Protein AF-A0A1C6NH60-F1 (afdb_monomer_lite)

pLDDT: mean 77.01, std 21.57, range [22.73, 97.0]

Sequence (294 aa):
MTTATASGAYPFLAEGGLGAQGVYIGRDVHAEAAFTYDPFALYGRLDGFTNPNILLAGIIGMGKSALAKSLAVRAVAFGYRIYVPCAPKGEWTVVAQELGGQTIALGPGLPGRLNPLDAPARPNGVSEEDWANEVHKRRLLLLGSLAKTVLRRDLHPMEHTALDVALNQAVTHAEANGTTPLLGDVAHVLGSPERLDSALGELSGRLGQAAEDLAHALRRLVHGDLAGMFDAPSTVTFDPSATPEDKDALIARMTAKNAALKKENKELGGARRAQRLHGPVDEAASADPAAWPG

Structure (mmCIF, N/CA/C/O backbone):
data_AF-A0A1C6NH60-F1
#
_entry.id   AF-A0A1C6NH60-F1
#
loop_
_atom_site.group_PDB
_atom_site.id
_atom_site.type_symbol
_atom_site.label_atom_id
_atom_site.label_alt_id
_atom_site.label_comp_id
_atom_site.label_asym_id
_atom_site.label_entity_id
_atom_site.label_seq_id
_atom_site.pdbx_PDB_ins_code
_atom_site.Cartn_x
_atom_site.Cartn_y
_atom_site.Cartn_z
_atom_site.occupancy
_atom_site.B_iso_or_equiv
_atom_site.auth_seq_id
_atom_site.auth_comp_id
_atom_site.auth_asym_id
_atom_site.auth_atom_id
_atom_site.pdbx_PDB_model_num
ATOM 1 N N . MET A 1 1 ? 49.401 19.072 -36.749 1.00 57.31 1 MET A N 1
ATOM 2 C CA . MET A 1 1 ? 48.757 17.815 -37.191 1.00 57.31 1 MET A CA 1
ATOM 3 C C . MET A 1 1 ? 49.142 17.591 -38.645 1.00 57.31 1 MET A C 1
ATOM 5 O O . MET A 1 1 ? 49.142 18.562 -39.389 1.00 57.31 1 MET A O 1
ATOM 9 N N . THR A 1 2 ? 49.530 16.380 -39.038 1.00 83.44 2 THR A N 1
ATOM 10 C CA . THR A 1 2 ? 49.865 16.032 -40.434 1.00 83.44 2 THR A CA 1
A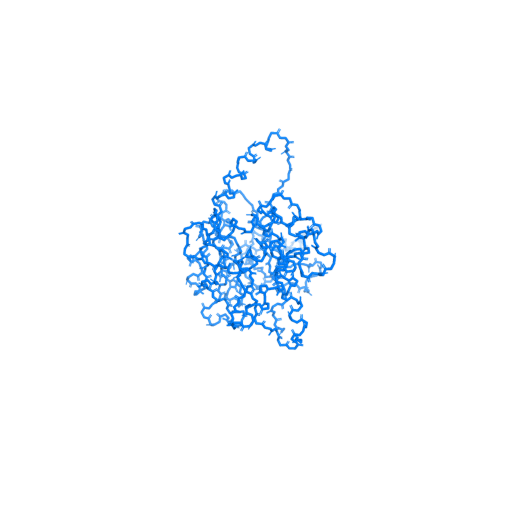TOM 11 C C . THR A 1 2 ? 48.731 15.217 -41.053 1.00 83.44 2 THR A C 1
ATOM 13 O O . THR A 1 2 ? 47.954 14.599 -40.329 1.00 83.44 2 THR A O 1
ATOM 16 N N . THR A 1 3 ? 48.639 15.149 -42.381 1.00 76.19 3 THR A N 1
ATOM 17 C CA . THR A 1 3 ? 47.603 14.350 -43.065 1.00 76.19 3 THR A CA 1
ATOM 18 C C . THR A 1 3 ? 47.651 12.869 -42.671 1.00 76.19 3 THR A C 1
ATOM 20 O O . THR A 1 3 ? 46.605 12.251 -42.526 1.00 76.19 3 THR A O 1
ATOM 23 N N . ALA A 1 4 ? 48.846 12.332 -42.391 1.00 75.19 4 ALA A N 1
ATOM 24 C CA . ALA A 1 4 ? 49.043 10.966 -41.898 1.00 75.19 4 ALA A CA 1
ATOM 25 C C . ALA A 1 4 ? 48.607 10.751 -40.431 1.00 75.19 4 ALA A C 1
ATOM 27 O O . ALA A 1 4 ? 48.238 9.640 -40.061 1.00 75.19 4 ALA A O 1
ATOM 28 N N . THR A 1 5 ? 48.619 11.793 -39.586 1.00 76.00 5 THR A N 1
ATOM 29 C CA . THR A 1 5 ? 48.008 11.716 -38.240 1.00 76.00 5 THR A CA 1
ATOM 30 C C . THR A 1 5 ? 46.500 11.958 -38.284 1.00 76.00 5 THR A C 1
ATOM 32 O O . THR A 1 5 ? 45.778 11.391 -37.472 1.00 76.00 5 THR A O 1
ATOM 35 N N . ALA A 1 6 ? 46.004 12.727 -39.258 1.00 69.44 6 ALA A N 1
ATOM 36 C CA . ALA A 1 6 ? 44.571 12.894 -39.492 1.00 69.44 6 ALA A CA 1
ATOM 37 C C . ALA A 1 6 ? 43.911 11.615 -40.045 1.00 69.44 6 ALA A C 1
ATOM 39 O O . ALA A 1 6 ? 42.810 11.283 -39.626 1.00 69.44 6 ALA A O 1
ATOM 40 N N . SER A 1 7 ? 44.585 10.850 -40.914 1.00 69.38 7 SER A N 1
ATOM 41 C CA . SER A 1 7 ? 44.058 9.581 -41.451 1.00 69.38 7 SER A CA 1
ATOM 42 C C . SER A 1 7 ? 43.954 8.447 -40.422 1.00 69.38 7 SER A C 1
ATOM 44 O O . SER A 1 7 ? 43.286 7.454 -40.688 1.00 69.38 7 SER A O 1
ATOM 46 N N . GLY A 1 8 ? 44.623 8.574 -39.270 1.00 68.00 8 GLY A N 1
ATOM 47 C CA . GLY A 1 8 ? 44.480 7.666 -38.126 1.00 68.00 8 GLY A CA 1
ATOM 48 C C . GLY A 1 8 ? 43.484 8.150 -37.066 1.00 68.00 8 GLY A C 1
ATOM 49 O O . GLY A 1 8 ? 43.216 7.425 -36.112 1.00 68.00 8 GLY A O 1
ATOM 50 N N . ALA A 1 9 ? 42.939 9.363 -37.202 1.00 68.31 9 ALA A N 1
ATOM 51 C CA . ALA A 1 9 ? 41.914 9.870 -36.301 1.00 68.31 9 ALA A CA 1
ATOM 52 C C . ALA A 1 9 ? 40.542 9.334 -36.732 1.00 68.31 9 ALA A C 1
ATOM 54 O O . ALA A 1 9 ? 40.120 9.548 -37.867 1.00 68.31 9 ALA A O 1
ATOM 55 N N . TYR A 1 10 ? 39.829 8.677 -35.815 1.00 65.75 10 TYR A N 1
ATOM 56 C CA . TYR A 1 10 ? 38.463 8.199 -36.040 1.00 65.75 10 TYR A CA 1
ATOM 57 C C . TYR A 1 10 ? 37.476 9.026 -35.193 1.00 65.75 10 TYR A C 1
ATOM 59 O O . TYR A 1 10 ? 37.113 8.613 -34.092 1.00 65.75 10 TYR A O 1
ATOM 67 N N . PRO A 1 11 ? 37.059 10.224 -35.652 1.00 64.81 11 PRO A N 1
ATOM 68 C CA . PRO A 1 11 ? 36.280 11.177 -34.851 1.00 64.81 11 PRO A CA 1
ATOM 69 C C . PRO A 1 11 ? 34.810 10.773 -34.634 1.00 64.81 11 PRO A C 1
ATOM 71 O O . PRO A 1 11 ? 34.040 11.558 -34.092 1.00 64.81 11 PRO A O 1
ATOM 74 N N . PHE A 1 12 ? 34.416 9.568 -35.056 1.00 65.62 12 PHE A N 1
ATOM 75 C CA . PHE A 1 12 ? 33.049 9.039 -34.986 1.00 65.62 12 PHE A CA 1
ATOM 76 C C . PHE A 1 12 ? 32.910 7.884 -33.978 1.00 65.62 12 PHE A C 1
ATOM 78 O O . PHE A 1 12 ? 32.040 7.029 -34.120 1.00 65.62 12 PHE A O 1
ATOM 85 N N . LEU A 1 13 ? 33.782 7.833 -32.966 1.00 67.06 13 LEU A N 1
ATOM 86 C CA . LEU A 1 13 ? 33.617 6.940 -31.819 1.00 67.06 13 LEU A CA 1
ATOM 87 C C . LEU A 1 13 ? 32.511 7.482 -30.906 1.00 67.06 13 LEU A C 1
ATOM 89 O O . LEU A 1 13 ? 32.754 8.354 -30.074 1.00 67.06 13 LEU A O 1
ATOM 93 N N . ALA A 1 14 ? 31.299 6.961 -31.077 1.00 68.44 14 ALA A N 1
ATOM 94 C CA . ALA A 1 14 ? 30.240 7.107 -30.090 1.00 68.44 14 ALA A CA 1
ATOM 95 C C . ALA A 1 14 ? 30.510 6.214 -28.865 1.00 68.44 14 ALA A C 1
ATOM 97 O O . ALA A 1 14 ? 31.225 5.212 -28.949 1.00 68.44 14 ALA A O 1
ATOM 98 N N . GLU A 1 15 ? 29.932 6.579 -27.722 1.00 71.06 15 GLU A N 1
ATOM 99 C CA . GLU A 1 15 ? 30.007 5.784 -26.497 1.00 71.06 15 GLU A CA 1
ATOM 100 C C . GLU A 1 15 ? 29.301 4.426 -26.674 1.00 71.06 15 GLU A C 1
ATOM 102 O O . GLU A 1 15 ? 28.289 4.327 -27.366 1.00 71.06 15 GLU A O 1
ATOM 107 N N . GLY A 1 16 ? 29.804 3.373 -26.018 1.00 69.88 16 GLY A N 1
ATOM 108 C CA . GLY A 1 16 ? 29.195 2.033 -26.056 1.00 69.88 16 GLY A CA 1
ATOM 109 C C . GLY A 1 16 ? 27.843 1.915 -25.332 1.00 69.88 16 GLY A C 1
ATOM 110 O O . GLY A 1 16 ? 27.235 0.843 -25.349 1.00 69.88 16 GLY A O 1
ATOM 111 N N . GLY A 1 17 ? 27.383 2.994 -24.692 1.00 76.44 17 GLY A N 1
ATOM 112 C CA . GLY A 1 17 ? 26.158 3.041 -23.901 1.00 76.44 17 GLY A CA 1
ATOM 113 C C . GLY A 1 17 ? 26.169 2.062 -22.724 1.00 76.44 17 GLY A C 1
ATOM 114 O O . GLY A 1 17 ? 27.214 1.637 -22.236 1.00 76.44 17 GLY A O 1
ATOM 115 N N . LEU A 1 18 ? 24.975 1.660 -22.290 1.00 79.19 18 LEU A N 1
ATOM 116 C CA . LEU A 1 18 ? 24.768 0.726 -21.174 1.00 79.19 18 LEU A CA 1
ATOM 117 C C . LEU A 1 18 ? 24.885 -0.757 -21.596 1.00 79.19 18 LEU A C 1
ATOM 119 O O . LEU A 1 18 ? 24.485 -1.660 -20.860 1.00 79.19 18 LEU A O 1
ATOM 123 N N . GLY A 1 19 ? 25.433 -1.020 -22.787 1.00 78.12 19 GLY A N 1
ATOM 124 C CA . GLY A 1 19 ? 25.440 -2.336 -23.421 1.00 78.12 19 GLY A CA 1
ATOM 125 C C . GLY A 1 19 ? 24.066 -2.744 -23.966 1.00 78.12 19 GLY A C 1
ATOM 126 O O . GLY A 1 19 ? 23.189 -1.913 -24.168 1.00 78.12 19 GLY A O 1
ATOM 127 N N . ALA A 1 20 ? 23.895 -4.043 -24.226 1.00 79.00 20 ALA A N 1
ATOM 128 C CA . ALA A 1 20 ? 22.664 -4.627 -24.777 1.00 79.00 20 ALA A CA 1
ATOM 129 C C . ALA A 1 20 ? 21.794 -5.348 -23.725 1.00 79.00 20 ALA A C 1
ATOM 131 O O . ALA A 1 20 ? 20.866 -6.073 -24.076 1.00 79.00 20 ALA A O 1
ATOM 132 N N . GLN A 1 21 ? 22.129 -5.210 -22.439 1.00 80.88 21 GLN A N 1
ATOM 133 C CA . GLN A 1 21 ? 21.378 -5.820 -21.342 1.00 80.88 21 GLN A CA 1
ATOM 134 C C . GLN A 1 21 ? 20.212 -4.914 -20.929 1.00 80.88 21 GLN A C 1
ATOM 136 O O . GLN A 1 21 ? 20.344 -3.689 -20.891 1.00 80.88 21 GLN A O 1
ATOM 141 N N . GLY A 1 22 ? 19.077 -5.527 -20.594 1.00 86.62 22 GLY A N 1
ATOM 142 C CA . GLY A 1 22 ? 17.896 -4.827 -20.095 1.00 86.62 22 GLY A CA 1
ATOM 143 C C . GLY A 1 22 ? 16.846 -4.454 -21.144 1.00 86.62 22 GLY A C 1
ATOM 144 O O . GLY A 1 22 ? 16.891 -4.862 -22.305 1.00 86.62 22 GLY A O 1
ATOM 145 N N . VAL A 1 23 ? 15.857 -3.667 -20.716 1.00 91.69 23 VAL A N 1
ATOM 146 C CA . VAL A 1 23 ? 14.655 -3.376 -21.505 1.00 91.69 23 VAL A CA 1
ATOM 147 C C . VAL A 1 23 ? 14.955 -2.372 -22.617 1.00 91.69 23 VAL A C 1
ATOM 149 O O . VAL A 1 23 ? 15.421 -1.265 -22.360 1.00 91.69 23 VAL A O 1
ATOM 152 N N . TYR A 1 24 ? 14.630 -2.719 -23.866 1.00 92.25 24 TYR A N 1
ATOM 153 C CA . TYR A 1 24 ? 14.729 -1.788 -24.993 1.00 92.25 24 TYR A CA 1
ATOM 154 C C . TYR A 1 24 ? 13.841 -0.556 -24.783 1.00 92.25 24 TYR A C 1
ATOM 156 O O . TYR A 1 24 ? 12.630 -0.680 -24.571 1.00 92.25 24 TYR A O 1
ATOM 164 N N . ILE A 1 25 ? 14.438 0.629 -24.901 1.00 92.25 25 ILE A N 1
ATOM 165 C CA . ILE A 1 25 ? 13.770 1.928 -24.780 1.00 92.25 25 ILE A CA 1
ATOM 166 C C . ILE A 1 25 ? 13.516 2.511 -26.171 1.00 92.25 25 ILE A C 1
ATOM 168 O O . ILE A 1 25 ? 12.371 2.804 -26.525 1.00 92.25 25 ILE A O 1
ATOM 172 N N . GLY A 1 26 ? 14.581 2.645 -26.964 1.00 91.31 26 GLY A N 1
ATOM 173 C CA . GLY A 1 26 ? 14.591 3.330 -28.253 1.00 91.31 26 GLY A CA 1
ATOM 174 C C . GLY A 1 26 ? 15.966 3.267 -28.921 1.00 91.31 26 GLY A C 1
ATOM 175 O O . GLY A 1 26 ? 16.790 2.426 -28.574 1.00 91.31 26 GLY A O 1
ATOM 176 N N . ARG A 1 27 ? 16.219 4.162 -29.879 1.00 90.25 27 ARG A N 1
ATOM 177 C CA . ARG A 1 27 ? 17.510 4.279 -30.571 1.00 90.25 27 ARG A CA 1
ATOM 178 C C . ARG A 1 27 ? 18.317 5.428 -29.972 1.00 90.25 27 ARG A C 1
ATOM 180 O O . ARG A 1 27 ? 17.767 6.515 -29.800 1.00 90.25 27 ARG A O 1
ATOM 187 N N . ASP A 1 28 ? 19.596 5.202 -29.702 1.00 87.44 28 ASP A N 1
ATOM 188 C CA . ASP A 1 28 ? 20.527 6.285 -29.398 1.00 87.44 28 ASP A CA 1
ATOM 189 C C . ASP A 1 28 ? 20.785 7.113 -30.671 1.00 87.44 28 ASP A C 1
ATOM 191 O O . ASP A 1 28 ? 21.021 6.564 -31.750 1.00 87.44 28 ASP A O 1
ATOM 195 N N . VAL A 1 29 ? 20.698 8.441 -30.565 1.00 86.12 29 VAL A N 1
ATOM 196 C CA . VAL A 1 29 ? 20.798 9.357 -31.717 1.00 86.12 29 VAL A CA 1
ATOM 197 C C . VAL A 1 29 ? 22.238 9.667 -32.140 1.00 86.12 29 VAL A C 1
ATOM 199 O O . VAL A 1 29 ? 22.438 10.234 -33.212 1.00 86.12 29 VAL A O 1
ATOM 202 N N . HIS A 1 30 ? 23.229 9.311 -31.322 1.00 82.50 30 HIS A N 1
ATOM 203 C CA . HIS A 1 30 ? 24.653 9.541 -31.570 1.00 82.50 30 HIS A CA 1
ATOM 204 C C . HIS A 1 30 ? 25.393 8.241 -31.896 1.00 82.50 30 HIS A C 1
ATOM 206 O O . HIS A 1 30 ? 26.182 8.209 -32.836 1.00 82.50 30 HIS A O 1
ATOM 212 N N . ALA A 1 31 ? 25.109 7.165 -31.160 1.00 81.38 31 ALA A N 1
ATOM 213 C CA . ALA A 1 31 ? 25.648 5.833 -31.418 1.00 81.38 31 ALA A CA 1
ATOM 214 C C . ALA A 1 31 ? 24.893 5.073 -32.519 1.00 81.38 31 ALA A C 1
ATOM 216 O O . ALA A 1 31 ? 25.349 4.016 -32.947 1.00 81.38 31 ALA A O 1
ATOM 217 N N . GLU A 1 32 ? 23.722 5.566 -32.949 1.00 84.25 32 GLU A N 1
ATOM 218 C CA . GLU A 1 32 ? 22.827 4.911 -33.920 1.00 84.25 32 GLU A CA 1
ATOM 219 C C . GLU A 1 32 ? 22.355 3.492 -33.505 1.00 84.25 32 GLU A C 1
ATOM 221 O O . GLU A 1 32 ? 21.667 2.800 -34.269 1.00 84.25 32 GLU A O 1
ATOM 226 N N . ALA A 1 33 ? 22.675 3.082 -32.276 1.00 84.25 33 ALA A N 1
ATOM 227 C CA . ALA A 1 33 ? 22.478 1.758 -31.704 1.00 84.25 33 ALA A CA 1
ATOM 228 C C . ALA A 1 33 ? 21.180 1.655 -30.882 1.00 84.25 33 ALA A C 1
ATOM 230 O O . ALA A 1 33 ? 20.459 2.632 -30.669 1.00 84.25 33 ALA A O 1
ATOM 231 N N . ALA A 1 34 ? 20.874 0.448 -30.407 1.00 88.44 34 ALA A N 1
ATOM 232 C CA . ALA A 1 34 ? 19.784 0.227 -29.465 1.00 88.44 34 ALA A CA 1
ATOM 233 C C . ALA A 1 34 ? 20.145 0.788 -28.080 1.00 88.44 34 ALA A C 1
ATOM 235 O O . ALA A 1 34 ? 21.177 0.432 -27.521 1.00 88.44 34 ALA A O 1
ATOM 236 N N . PHE A 1 35 ? 19.269 1.615 -27.512 1.00 90.81 35 PHE A N 1
ATOM 237 C CA . PHE A 1 35 ? 19.347 2.041 -26.119 1.00 90.81 35 PHE A CA 1
ATOM 238 C C . PHE A 1 35 ? 18.468 1.117 -25.267 1.00 90.81 35 PHE A C 1
ATOM 240 O O . PHE A 1 35 ? 17.232 1.164 -25.349 1.00 90.81 35 PHE A O 1
ATOM 247 N N . THR A 1 36 ? 19.104 0.253 -24.475 1.00 91.75 36 THR A N 1
ATOM 248 C CA . THR A 1 36 ? 18.455 -0.562 -23.440 1.00 91.75 36 THR A CA 1
ATOM 249 C C . THR A 1 36 ? 18.717 0.035 -22.060 1.00 91.75 36 THR A C 1
ATOM 251 O O . THR A 1 36 ? 19.754 0.649 -21.812 1.00 91.75 36 THR A O 1
ATOM 254 N N . TYR A 1 37 ? 17.762 -0.134 -21.150 1.00 89.81 37 TYR A N 1
ATOM 255 C CA . TYR A 1 37 ? 17.894 0.282 -19.762 1.00 89.81 37 TYR A CA 1
ATOM 256 C C . TYR A 1 37 ? 17.157 -0.700 -18.857 1.00 89.81 37 TYR A C 1
ATOM 258 O O . TYR A 1 37 ? 15.975 -0.980 -19.054 1.00 89.81 37 TYR A O 1
ATOM 266 N N . ASP A 1 38 ? 17.854 -1.206 -17.849 1.00 90.56 38 ASP A N 1
ATOM 267 C CA . ASP A 1 38 ? 17.267 -1.969 -16.755 1.00 90.56 38 ASP A CA 1
ATOM 268 C C . ASP A 1 38 ? 17.876 -1.459 -15.442 1.00 90.56 38 ASP A C 1
ATOM 270 O O . ASP A 1 38 ? 19.068 -1.661 -15.197 1.00 90.56 38 ASP A O 1
ATOM 274 N N . PRO A 1 39 ? 17.089 -0.768 -14.603 1.00 88.62 39 PRO A N 1
ATOM 275 C CA . PRO A 1 39 ? 17.609 -0.152 -13.395 1.00 88.62 39 PRO A CA 1
ATOM 276 C C . PRO A 1 39 ? 18.035 -1.179 -12.338 1.00 88.62 39 PRO A C 1
ATOM 278 O O . PRO A 1 39 ? 18.895 -0.873 -11.518 1.00 88.62 39 PRO A O 1
ATOM 281 N N . PHE A 1 40 ? 17.466 -2.389 -12.343 1.00 87.38 40 PHE A N 1
ATOM 282 C CA . PHE A 1 40 ? 17.812 -3.444 -11.392 1.00 87.38 40 PHE A CA 1
ATOM 283 C C . PHE A 1 40 ? 19.097 -4.154 -11.822 1.00 87.38 40 PHE A C 1
ATOM 285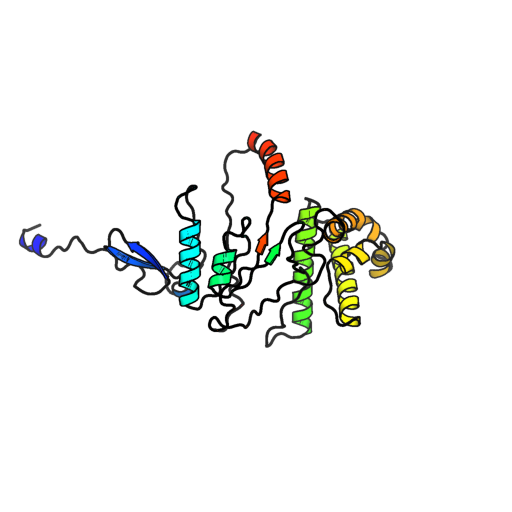 O O . PHE A 1 40 ? 19.976 -4.384 -10.996 1.00 87.38 40 PHE A O 1
ATOM 292 N N . ALA A 1 41 ? 19.269 -4.405 -13.124 1.00 86.19 41 ALA A N 1
ATOM 293 C CA . ALA A 1 41 ? 20.500 -4.981 -13.667 1.00 86.19 41 ALA A CA 1
ATOM 294 C C . ALA A 1 41 ? 21.723 -4.045 -13.563 1.00 86.19 41 ALA A C 1
ATOM 296 O O . ALA A 1 41 ? 22.859 -4.521 -13.636 1.00 86.19 41 ALA A O 1
ATOM 297 N N . LEU A 1 42 ? 21.508 -2.732 -13.421 1.00 86.12 42 LEU A N 1
ATOM 298 C CA . LEU A 1 42 ? 22.559 -1.725 -13.216 1.00 86.12 42 LEU A CA 1
ATOM 299 C C . LEU A 1 42 ? 22.824 -1.423 -11.731 1.00 86.12 42 LEU A C 1
ATOM 301 O O . LEU A 1 42 ? 23.901 -0.923 -11.389 1.00 86.12 42 LEU A O 1
ATOM 305 N N . TYR A 1 43 ? 21.879 -1.752 -10.845 1.00 85.38 43 TYR A N 1
ATOM 306 C CA . TYR A 1 43 ? 22.002 -1.525 -9.409 1.00 85.38 43 TYR A CA 1
ATOM 307 C C . TYR A 1 43 ? 23.195 -2.287 -8.819 1.00 85.38 43 TYR A C 1
ATOM 309 O O . TYR A 1 43 ? 23.344 -3.492 -9.009 1.00 85.38 43 TYR A O 1
ATOM 317 N N . GLY A 1 44 ? 24.088 -1.562 -8.139 1.00 80.00 44 GLY A N 1
ATOM 318 C CA . GLY A 1 44 ? 25.331 -2.119 -7.596 1.00 80.00 44 GLY A CA 1
ATOM 319 C C . GLY A 1 44 ? 26.395 -2.513 -8.635 1.00 80.00 44 GLY A C 1
ATOM 320 O O . GLY A 1 44 ? 27.436 -3.028 -8.238 1.00 80.00 44 GLY A O 1
ATOM 321 N N . ARG A 1 45 ? 26.171 -2.277 -9.940 1.00 84.69 45 ARG A N 1
ATOM 322 C CA . ARG A 1 45 ? 27.172 -2.513 -11.004 1.00 84.69 45 ARG A CA 1
ATOM 323 C C . ARG A 1 45 ? 27.842 -1.243 -11.521 1.00 84.69 45 ARG A C 1
ATOM 325 O O . ARG A 1 45 ? 28.983 -1.314 -11.965 1.00 84.69 45 ARG A O 1
ATOM 332 N N . LEU A 1 46 ? 27.135 -0.113 -11.509 1.00 85.25 46 LEU A N 1
ATOM 333 C CA . LEU A 1 46 ? 27.675 1.185 -11.913 1.00 85.25 46 LEU A CA 1
ATOM 334 C C . LEU A 1 46 ? 28.028 2.029 -10.688 1.00 85.25 46 LEU A C 1
ATOM 336 O O . LEU A 1 46 ? 27.182 2.254 -9.818 1.00 85.25 46 LEU A O 1
ATOM 340 N N . ASP A 1 47 ? 29.255 2.550 -10.657 1.00 85.69 47 ASP A N 1
ATOM 341 C CA . ASP A 1 47 ? 29.695 3.488 -9.625 1.00 85.69 47 ASP A CA 1
ATOM 342 C C . ASP A 1 47 ? 28.787 4.727 -9.604 1.00 85.69 47 ASP A C 1
ATOM 344 O O . ASP A 1 47 ? 28.577 5.399 -10.614 1.00 85.69 47 ASP A O 1
ATOM 348 N N . GLY A 1 48 ? 28.219 5.024 -8.433 1.00 84.56 48 GLY A N 1
ATOM 349 C CA . GLY A 1 48 ? 27.281 6.133 -8.242 1.00 84.56 48 GLY A CA 1
ATOM 350 C C . GLY A 1 48 ? 25.816 5.840 -8.599 1.00 84.56 48 GLY A C 1
ATOM 351 O O . GLY A 1 48 ? 24.970 6.699 -8.351 1.00 84.56 48 GLY A O 1
ATOM 352 N N . PHE A 1 49 ? 25.466 4.650 -9.106 1.00 87.12 49 PHE A N 1
ATOM 353 C CA . PHE A 1 49 ? 24.064 4.270 -9.322 1.00 87.12 49 PHE A CA 1
ATOM 354 C C . PHE A 1 49 ? 23.432 3.749 -8.019 1.00 87.12 49 PHE A C 1
ATOM 356 O O . PHE A 1 49 ? 23.548 2.578 -7.660 1.00 87.12 49 PHE A O 1
ATOM 363 N N . THR A 1 50 ? 22.776 4.647 -7.280 1.00 86.50 50 THR A N 1
ATOM 364 C CA . THR A 1 50 ? 22.333 4.408 -5.892 1.00 86.50 50 THR A CA 1
ATOM 365 C C . THR A 1 50 ? 20.867 4.009 -5.728 1.00 86.50 50 THR A C 1
ATOM 367 O O . THR A 1 50 ? 20.454 3.710 -4.607 1.00 86.50 50 THR A O 1
ATOM 370 N N . ASN A 1 51 ? 20.050 4.020 -6.788 1.00 87.88 51 ASN A N 1
ATOM 371 C CA . ASN A 1 51 ? 18.624 3.697 -6.688 1.00 87.88 51 ASN A CA 1
ATOM 372 C C . ASN A 1 51 ? 18.014 3.311 -8.058 1.00 87.88 51 ASN A C 1
ATOM 374 O O . ASN A 1 51 ? 18.243 4.039 -9.022 1.00 87.88 51 ASN A O 1
ATOM 378 N N . PRO A 1 52 ? 17.197 2.241 -8.159 1.00 89.50 52 PRO A N 1
ATOM 379 C CA . PRO A 1 52 ? 16.556 1.822 -9.410 1.00 89.50 52 PRO A CA 1
ATOM 380 C C . PRO A 1 52 ? 15.323 2.651 -9.858 1.00 89.50 52 PRO A C 1
ATOM 382 O O . PRO A 1 52 ? 14.641 2.278 -10.815 1.00 89.50 52 PRO A O 1
ATOM 385 N N . ASN A 1 53 ? 14.993 3.762 -9.195 1.00 89.62 53 ASN A N 1
ATOM 386 C CA . ASN A 1 53 ? 13.832 4.600 -9.526 1.00 89.62 53 ASN A CA 1
ATOM 387 C C . ASN A 1 53 ? 13.923 5.273 -10.915 1.00 89.62 53 ASN A C 1
ATOM 389 O O . ASN A 1 53 ? 14.971 5.774 -11.319 1.00 89.62 53 ASN A O 1
ATOM 393 N N . ILE A 1 54 ? 12.782 5.378 -11.611 1.00 89.56 54 ILE A N 1
ATOM 394 C CA . ILE A 1 54 ? 12.646 6.045 -12.921 1.00 89.56 54 ILE A CA 1
ATOM 395 C C . ILE A 1 54 ? 11.638 7.200 -12.828 1.00 89.56 54 ILE A C 1
ATOM 397 O O . ILE A 1 54 ? 10.504 7.004 -12.393 1.00 89.56 54 ILE A O 1
ATOM 401 N N . LEU A 1 55 ? 12.013 8.386 -13.322 1.00 91.75 55 LEU A N 1
ATOM 402 C CA . LEU A 1 55 ? 11.109 9.527 -13.508 1.00 91.75 55 LEU A CA 1
ATOM 403 C C . LEU A 1 55 ? 10.698 9.665 -14.984 1.00 91.75 55 LEU A C 1
ATOM 405 O O . LEU A 1 55 ? 11.540 9.896 -15.849 1.00 91.75 55 LEU A O 1
ATOM 409 N N . LEU A 1 56 ? 9.395 9.587 -15.278 1.00 91.19 56 LEU A N 1
ATOM 410 C CA . LEU A 1 56 ? 8.843 9.777 -16.629 1.00 91.19 56 LEU A CA 1
ATOM 411 C C . LEU A 1 56 ? 8.126 11.133 -16.756 1.00 91.19 56 LEU A C 1
ATOM 413 O O . LEU A 1 56 ? 6.916 11.242 -16.548 1.00 91.19 56 LEU A O 1
ATOM 417 N N . ALA A 1 57 ? 8.874 12.172 -17.132 1.00 92.25 57 ALA A N 1
ATOM 418 C CA . ALA A 1 57 ? 8.384 13.547 -17.273 1.00 92.25 57 ALA A CA 1
ATOM 419 C C . ALA A 1 57 ? 8.108 13.960 -18.738 1.00 92.25 57 ALA A C 1
ATOM 421 O O . ALA A 1 57 ? 8.515 13.296 -19.687 1.00 92.25 57 ALA A O 1
ATOM 422 N N . GLY A 1 58 ? 7.372 15.063 -18.934 1.00 90.75 58 GLY A N 1
ATOM 423 C CA . GLY A 1 58 ? 7.040 15.622 -20.257 1.00 90.75 58 GLY A CA 1
ATOM 424 C C . GLY A 1 58 ? 5.627 16.211 -20.337 1.00 90.75 58 GLY A C 1
ATOM 425 O O . GLY A 1 58 ? 4.781 15.938 -19.481 1.00 90.75 58 GLY A O 1
ATOM 426 N N . ILE A 1 59 ? 5.325 17.001 -21.372 1.00 93.06 59 ILE A N 1
ATOM 427 C CA . ILE A 1 59 ? 4.009 17.656 -21.521 1.00 93.06 59 ILE A CA 1
ATOM 428 C C . ILE A 1 59 ? 2.894 16.674 -21.945 1.00 93.06 59 ILE A C 1
ATOM 430 O O . ILE A 1 59 ? 3.121 15.480 -22.178 1.00 93.06 59 ILE A O 1
ATOM 434 N N . ILE A 1 60 ? 1.642 17.142 -21.958 1.00 89.81 60 ILE A N 1
ATOM 435 C CA . ILE A 1 60 ? 0.483 16.344 -22.394 1.00 89.81 60 ILE A CA 1
ATOM 436 C C . ILE A 1 60 ? 0.651 15.989 -23.883 1.00 89.81 60 ILE A C 1
ATOM 438 O O . ILE A 1 60 ? 1.108 16.812 -24.667 1.00 89.81 60 ILE A O 1
ATOM 442 N N . GLY A 1 61 ? 0.318 14.753 -24.264 1.00 88.81 61 GLY A N 1
ATOM 443 C CA . GLY A 1 61 ? 0.438 14.263 -25.645 1.00 88.81 61 GLY A CA 1
ATOM 444 C C . GLY A 1 61 ? 1.796 13.652 -26.023 1.00 88.81 61 GLY A C 1
ATOM 445 O O . GLY A 1 61 ? 1.845 12.879 -26.969 1.00 88.81 61 GLY A O 1
ATOM 446 N N . MET A 1 62 ? 2.872 13.883 -25.259 1.00 92.50 62 MET A N 1
ATOM 447 C CA . MET A 1 62 ? 4.234 13.393 -25.578 1.00 92.50 62 MET A CA 1
ATOM 448 C C . MET A 1 62 ? 4.474 11.904 -25.260 1.00 92.50 62 MET A C 1
ATOM 450 O O . MET A 1 62 ? 5.524 11.529 -24.753 1.00 92.50 62 MET A O 1
ATOM 454 N N . GLY A 1 63 ? 3.480 11.035 -25.448 1.00 91.19 63 GLY A N 1
ATOM 455 C CA . GLY A 1 63 ? 3.682 9.584 -25.358 1.00 91.19 63 GLY A CA 1
ATOM 456 C C . GLY A 1 63 ? 3.997 8.980 -23.977 1.00 91.19 63 GLY A C 1
ATOM 457 O O . GLY A 1 63 ? 4.107 7.764 -23.907 1.00 91.19 63 GLY A O 1
ATOM 458 N N . LYS A 1 64 ? 4.073 9.741 -22.870 1.00 92.50 64 LYS A N 1
ATOM 459 C CA . LYS A 1 64 ? 4.406 9.209 -21.519 1.00 92.50 64 LYS A CA 1
ATOM 460 C C . LYS A 1 64 ? 3.676 7.909 -21.130 1.00 92.50 64 LYS A C 1
ATOM 462 O O . LYS A 1 64 ? 4.313 6.964 -20.685 1.00 92.50 64 LYS A O 1
ATOM 467 N N . SER A 1 65 ? 2.350 7.853 -21.322 1.00 88.81 65 SER A N 1
ATOM 468 C CA . SER A 1 65 ? 1.522 6.660 -21.030 1.00 88.81 65 SER A CA 1
ATOM 469 C C . SER A 1 65 ? 1.882 5.487 -21.956 1.00 88.81 65 SER A C 1
ATOM 471 O O . SER A 1 65 ? 1.927 4.345 -21.510 1.00 88.81 65 SER A O 1
ATOM 473 N N . ALA A 1 66 ? 2.219 5.758 -23.223 1.00 92.31 66 ALA A N 1
ATOM 474 C CA . ALA A 1 66 ? 2.679 4.740 -24.167 1.00 92.31 66 ALA A CA 1
ATOM 475 C C . ALA A 1 66 ? 4.083 4.214 -23.814 1.00 92.31 66 ALA A C 1
ATOM 477 O O . ALA A 1 66 ? 4.293 3.003 -23.850 1.00 92.31 66 ALA A O 1
ATOM 478 N N . LEU A 1 67 ? 5.016 5.087 -23.409 1.00 92.81 67 LEU A N 1
ATOM 479 C CA . LEU A 1 67 ? 6.347 4.689 -22.934 1.00 92.81 67 LEU A CA 1
ATOM 480 C C . LEU A 1 67 ? 6.253 3.854 -21.650 1.00 92.81 67 LEU A C 1
ATOM 482 O O . LEU A 1 67 ? 6.808 2.763 -21.608 1.00 92.81 67 LEU A O 1
ATOM 486 N N . ALA A 1 68 ? 5.493 4.307 -20.647 1.00 91.69 68 ALA A N 1
ATOM 487 C CA . ALA A 1 68 ? 5.290 3.572 -19.396 1.00 91.69 68 ALA A CA 1
ATOM 488 C C . ALA A 1 68 ? 4.696 2.171 -19.633 1.00 91.69 68 ALA A C 1
ATOM 490 O O . ALA A 1 68 ? 5.171 1.192 -19.062 1.00 91.69 68 ALA A O 1
ATOM 491 N N . LYS A 1 69 ? 3.698 2.048 -20.519 1.00 90.56 69 LYS A N 1
ATOM 492 C CA . LYS A 1 69 ? 3.118 0.749 -20.904 1.00 90.56 69 LYS A CA 1
ATOM 493 C C . LYS A 1 69 ? 4.089 -0.119 -21.695 1.00 90.56 69 LYS A C 1
ATOM 495 O O . LYS A 1 69 ? 4.178 -1.307 -21.420 1.00 90.56 69 LYS A O 1
ATOM 500 N N . SER A 1 70 ? 4.839 0.461 -22.633 1.00 92.50 70 SER A N 1
ATOM 501 C CA . SER A 1 70 ? 5.867 -0.269 -23.390 1.00 92.50 70 SER A CA 1
ATOM 502 C C . SER A 1 70 ? 6.944 -0.823 -22.462 1.00 92.50 70 SER A C 1
ATOM 504 O O . SER A 1 70 ? 7.346 -1.969 -22.617 1.00 92.50 70 SER A O 1
ATOM 506 N N . LEU A 1 71 ? 7.373 -0.026 -21.480 1.00 91.81 71 LEU A N 1
ATOM 507 C CA . LEU A 1 71 ? 8.301 -0.437 -20.432 1.00 91.81 71 LEU A CA 1
ATOM 508 C C . LEU A 1 71 ? 7.734 -1.587 -19.604 1.00 91.81 71 LEU A C 1
ATOM 510 O O . LEU A 1 71 ? 8.389 -2.613 -19.501 1.00 91.81 71 LEU A O 1
ATOM 514 N N . ALA A 1 72 ? 6.514 -1.452 -19.078 1.00 88.12 72 ALA A N 1
ATOM 515 C CA . ALA A 1 72 ? 5.868 -2.490 -18.275 1.00 88.12 72 ALA A CA 1
ATOM 516 C C . ALA A 1 72 ? 5.702 -3.817 -19.041 1.00 88.12 72 ALA A C 1
ATOM 518 O O . ALA A 1 72 ? 6.126 -4.859 -18.553 1.00 88.12 72 ALA A O 1
ATOM 519 N N . VAL A 1 73 ? 5.148 -3.776 -20.259 1.00 89.75 73 VAL A N 1
ATOM 520 C CA . VAL A 1 73 ? 4.948 -4.965 -21.110 1.00 89.75 73 VAL A CA 1
ATOM 521 C C . VAL A 1 73 ? 6.282 -5.638 -21.444 1.00 89.75 73 VAL A C 1
ATOM 523 O O . VAL A 1 73 ? 6.385 -6.859 -21.382 1.00 89.75 73 VAL A O 1
ATOM 526 N N . ARG A 1 74 ? 7.323 -4.860 -21.775 1.00 90.69 74 ARG A N 1
ATOM 527 C CA . ARG A 1 74 ? 8.656 -5.418 -22.045 1.00 90.69 74 ARG A CA 1
ATOM 528 C C . ARG A 1 74 ? 9.290 -5.985 -20.779 1.00 90.69 74 ARG A C 1
ATOM 530 O O . ARG A 1 74 ? 9.846 -7.067 -20.845 1.00 90.69 74 ARG A O 1
ATOM 537 N N . ALA A 1 75 ? 9.185 -5.301 -19.642 1.00 88.50 75 ALA A N 1
ATOM 538 C CA . ALA A 1 75 ? 9.744 -5.748 -18.370 1.00 88.50 75 ALA A CA 1
ATOM 539 C C . ALA A 1 75 ? 9.134 -7.083 -17.898 1.00 88.50 75 ALA A C 1
ATOM 541 O O . ALA A 1 75 ? 9.870 -7.931 -17.400 1.00 88.50 75 ALA A O 1
ATOM 542 N N . VAL A 1 76 ? 7.843 -7.332 -18.152 1.00 85.25 76 VAL A N 1
ATOM 543 C CA . VAL A 1 76 ? 7.224 -8.653 -17.921 1.00 85.25 76 VAL A CA 1
ATOM 544 C C . VAL A 1 76 ? 7.934 -9.764 -18.710 1.00 85.25 76 VAL A C 1
ATOM 546 O O . VAL A 1 76 ? 8.179 -10.833 -18.161 1.00 85.25 76 VAL A O 1
ATOM 549 N N . ALA A 1 77 ? 8.374 -9.506 -19.947 1.00 85.12 77 ALA A N 1
ATOM 550 C CA . ALA A 1 77 ? 9.164 -10.468 -20.728 1.00 85.12 77 ALA A CA 1
ATOM 551 C C . ALA A 1 77 ? 10.600 -10.691 -20.195 1.00 85.12 77 ALA A C 1
ATOM 553 O O . ALA A 1 77 ? 11.262 -11.635 -20.615 1.00 85.12 77 ALA A O 1
ATOM 554 N N . PHE A 1 78 ? 11.071 -9.855 -19.262 1.00 84.81 78 PHE A N 1
ATOM 555 C CA . PHE A 1 78 ? 12.298 -10.059 -18.476 1.00 84.81 78 PHE A CA 1
ATOM 556 C C . PHE A 1 78 ? 12.008 -10.659 -17.079 1.00 84.81 78 PHE A C 1
ATOM 558 O O . PHE A 1 78 ? 12.897 -10.711 -16.236 1.00 84.81 78 PHE A O 1
ATOM 565 N N . GLY A 1 79 ? 10.774 -11.109 -16.816 1.00 82.31 79 GLY A N 1
ATOM 566 C CA . GLY A 1 79 ? 10.360 -11.710 -15.541 1.00 82.31 79 GLY A CA 1
ATOM 567 C C . GLY A 1 79 ? 9.946 -10.712 -14.452 1.00 82.31 79 GLY A C 1
ATOM 568 O O . GLY A 1 79 ? 9.605 -11.126 -13.344 1.00 82.31 79 GLY A O 1
ATOM 569 N N . TYR A 1 80 ? 9.929 -9.404 -14.733 1.00 84.56 80 TYR A N 1
ATOM 570 C CA . TYR A 1 80 ? 9.513 -8.404 -13.748 1.00 84.56 80 TYR A CA 1
ATOM 571 C C . TYR A 1 80 ? 7.996 -8.401 -13.542 1.00 84.56 80 TYR A C 1
ATOM 573 O O . TYR A 1 80 ? 7.226 -8.145 -14.468 1.00 84.56 80 TYR A O 1
ATOM 581 N N . ARG A 1 81 ? 7.564 -8.569 -12.288 1.00 79.19 81 ARG A N 1
ATOM 582 C CA . ARG A 1 81 ? 6.178 -8.311 -11.871 1.00 79.19 81 ARG A CA 1
ATOM 583 C C . ARG A 1 81 ? 5.950 -6.802 -11.782 1.00 79.19 81 ARG A C 1
ATOM 585 O O . ARG A 1 81 ? 6.705 -6.094 -11.117 1.00 79.19 81 ARG A O 1
ATOM 592 N N . ILE A 1 82 ? 4.885 -6.305 -12.406 1.00 81.44 82 ILE A N 1
ATOM 593 C CA . ILE A 1 82 ? 4.564 -4.870 -12.419 1.00 81.44 82 ILE A CA 1
ATOM 594 C C . ILE A 1 82 ? 3.387 -4.566 -11.497 1.00 81.44 82 ILE A C 1
ATOM 596 O O . ILE A 1 82 ? 2.355 -5.233 -11.543 1.00 81.44 82 ILE A O 1
ATOM 600 N N . TYR A 1 83 ? 3.532 -3.497 -10.715 1.00 81.31 83 TYR A N 1
ATOM 601 C CA . TYR A 1 83 ? 2.529 -3.004 -9.780 1.00 81.31 83 TYR A CA 1
ATOM 602 C C . TYR A 1 83 ? 2.077 -1.583 -10.143 1.00 81.31 83 TYR A C 1
ATOM 604 O O . TYR A 1 83 ? 2.896 -0.671 -10.248 1.00 81.31 83 TYR A O 1
ATOM 612 N N . VAL A 1 84 ? 0.765 -1.379 -10.318 1.00 82.38 84 VAL A N 1
ATOM 613 C CA . VAL A 1 84 ? 0.180 -0.069 -10.674 1.00 82.38 84 VAL A CA 1
ATOM 614 C C . VAL A 1 84 ? -0.790 0.402 -9.574 1.00 82.38 84 VAL A C 1
ATOM 616 O O . VAL A 1 84 ? -1.954 -0.014 -9.566 1.00 82.38 84 VAL A O 1
ATOM 619 N N . PRO A 1 85 ? -0.352 1.276 -8.641 1.00 69.88 85 PRO A N 1
ATOM 620 C CA . PRO A 1 85 ? -1.173 1.729 -7.510 1.00 69.88 85 PRO A CA 1
ATOM 621 C C . PRO A 1 85 ? -2.221 2.793 -7.865 1.00 69.88 85 PRO A C 1
ATOM 623 O O . PRO A 1 85 ? -3.123 3.051 -7.070 1.00 69.88 85 PRO A O 1
ATOM 626 N N . CYS A 1 86 ? -2.107 3.449 -9.024 1.00 69.31 86 CYS A N 1
ATOM 627 C CA . CYS A 1 86 ? -3.007 4.528 -9.423 1.00 69.31 86 CYS A CA 1
ATOM 628 C C . CYS A 1 86 ? -3.230 4.524 -10.943 1.00 69.31 86 CYS A C 1
ATOM 630 O O . CYS A 1 86 ? -2.384 4.954 -11.723 1.00 69.31 86 CYS A O 1
ATOM 632 N N . ALA A 1 87 ? -4.400 4.053 -11.374 1.00 73.19 87 ALA A N 1
ATOM 633 C CA . ALA A 1 87 ? -4.843 4.093 -12.767 1.00 73.19 87 ALA A CA 1
ATOM 634 C C . ALA A 1 87 ? -6.226 4.772 -12.882 1.00 73.19 87 ALA A C 1
ATOM 636 O O . ALA A 1 87 ? -7.207 4.121 -13.235 1.00 73.19 87 ALA A O 1
ATOM 637 N N . PRO A 1 88 ? -6.367 6.086 -12.612 1.00 61.97 88 PRO A N 1
ATOM 638 C CA . PRO A 1 88 ? -7.657 6.722 -12.293 1.00 61.97 88 PRO A CA 1
ATOM 639 C C . PRO A 1 88 ? -8.660 6.842 -13.456 1.00 61.97 88 PRO A C 1
ATOM 641 O O . PRO A 1 88 ? -9.731 7.430 -13.302 1.00 61.97 88 PRO A O 1
ATOM 644 N N . LYS A 1 89 ? -8.302 6.315 -14.628 1.00 70.50 89 LYS A N 1
ATOM 645 C CA . LYS A 1 89 ? -9.114 6.253 -15.850 1.00 70.50 89 LYS A CA 1
ATOM 646 C C . LYS A 1 89 ? -9.284 4.822 -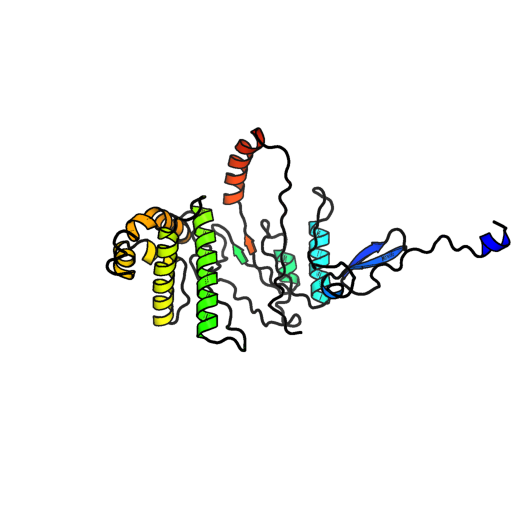16.391 1.00 70.50 89 LYS A C 1
ATOM 648 O O . LYS A 1 8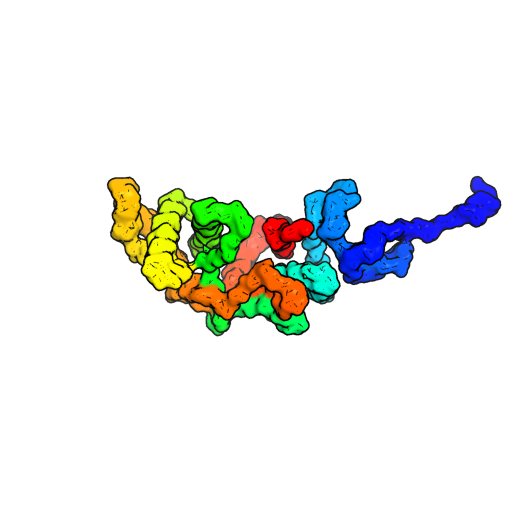9 ? -9.820 4.670 -17.481 1.00 70.50 89 LYS A O 1
ATOM 653 N N . GLY A 1 90 ? -8.767 3.796 -15.707 1.00 73.81 90 GLY A N 1
ATOM 654 C CA . GLY A 1 90 ? -8.708 2.427 -16.243 1.00 73.81 90 GLY A CA 1
ATOM 655 C C . GLY A 1 90 ? -7.737 2.259 -17.420 1.00 73.81 90 GLY A C 1
ATOM 656 O O . GLY A 1 90 ? -7.769 1.246 -18.107 1.00 73.81 90 GLY A O 1
ATOM 657 N N . GLU A 1 91 ? -6.840 3.229 -17.658 1.00 83.19 91 GLU A N 1
ATOM 658 C CA . GLU A 1 91 ? -5.878 3.217 -18.778 1.00 83.19 91 GLU A CA 1
ATOM 659 C C . GLU A 1 91 ? -4.942 1.990 -18.784 1.00 83.19 91 GLU A C 1
ATOM 661 O O . GLU A 1 91 ? -4.303 1.738 -19.804 1.00 83.19 91 GLU A O 1
ATOM 666 N N . TRP A 1 92 ? -4.847 1.263 -17.668 1.00 85.75 92 TRP A N 1
ATOM 667 C CA . TRP A 1 92 ? -4.033 0.059 -17.483 1.00 85.75 92 TRP A CA 1
ATOM 668 C C . TRP A 1 92 ? -4.845 -1.244 -17.462 1.00 85.75 92 TRP A C 1
ATOM 670 O O . TRP A 1 92 ? -4.245 -2.310 -17.514 1.00 85.75 92 TRP A O 1
ATOM 680 N N . THR A 1 93 ? -6.182 -1.188 -17.424 1.00 83.12 93 THR A N 1
ATOM 681 C CA . THR A 1 93 ? -7.035 -2.382 -17.279 1.00 83.12 93 THR A CA 1
ATOM 682 C C . THR A 1 93 ? -6.860 -3.361 -18.436 1.00 83.12 93 THR A C 1
ATOM 684 O O . THR A 1 93 ? -6.638 -4.540 -18.197 1.00 83.12 93 THR A O 1
ATOM 687 N N . VAL A 1 94 ? -6.862 -2.863 -19.678 1.00 85.25 94 VAL A N 1
ATOM 688 C CA . VAL A 1 94 ? -6.620 -3.696 -20.870 1.00 85.25 94 VAL A CA 1
ATOM 689 C C . VAL A 1 94 ? -5.211 -4.295 -20.840 1.00 85.25 94 VAL A C 1
ATOM 691 O O . VAL A 1 94 ? -5.046 -5.480 -21.080 1.00 85.25 94 VAL A O 1
ATOM 694 N N . VAL A 1 95 ? -4.195 -3.505 -20.473 1.00 85.81 95 VAL A N 1
ATOM 695 C CA . VAL A 1 95 ? -2.800 -3.982 -20.395 1.00 85.81 95 VAL A CA 1
ATOM 696 C C . VAL A 1 95 ? -2.647 -5.097 -19.357 1.00 85.81 95 VAL A C 1
ATOM 698 O O . VAL A 1 95 ? -1.902 -6.037 -19.595 1.00 85.81 95 VAL A O 1
ATOM 701 N N . ALA A 1 96 ? -3.366 -5.018 -18.235 1.00 83.12 96 ALA A N 1
ATOM 702 C CA . ALA A 1 96 ? -3.406 -6.092 -17.249 1.00 83.12 96 ALA A CA 1
ATOM 703 C C . ALA A 1 96 ? -4.057 -7.355 -17.809 1.00 83.12 96 ALA A C 1
ATOM 705 O O . ALA A 1 96 ? -3.435 -8.408 -17.779 1.00 83.12 96 ALA A O 1
ATOM 706 N N . GLN A 1 97 ? -5.256 -7.230 -18.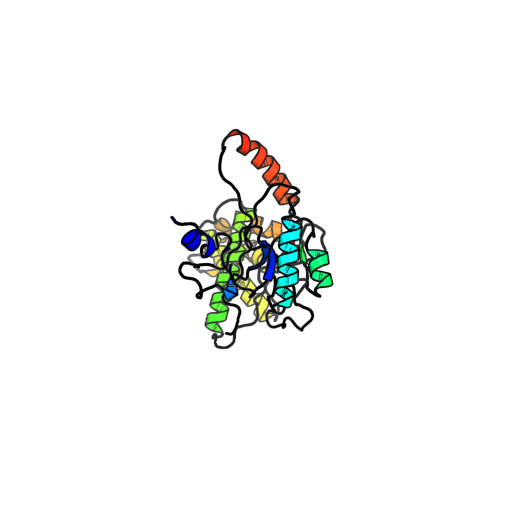382 1.00 82.50 97 GLN A N 1
ATOM 707 C CA . GLN A 1 97 ? -6.025 -8.358 -18.910 1.00 82.50 97 GLN A CA 1
ATOM 708 C C . GLN A 1 97 ? -5.285 -9.113 -20.026 1.00 82.50 97 GLN A C 1
ATOM 710 O O . GLN A 1 97 ? -5.253 -10.340 -20.007 1.00 82.50 97 GLN A O 1
ATOM 715 N N . GLU A 1 98 ? -4.634 -8.401 -20.952 1.00 84.69 98 GLU A N 1
ATOM 716 C CA . GLU A 1 98 ? -3.825 -9.006 -22.026 1.00 84.69 98 GLU A CA 1
ATOM 717 C C . GLU A 1 98 ? -2.548 -9.694 -21.506 1.00 84.69 98 GLU A C 1
ATOM 719 O O . GLU A 1 98 ? -2.022 -10.598 -22.148 1.00 84.69 98 GLU A O 1
ATOM 724 N N . LEU A 1 99 ? -2.057 -9.299 -20.326 1.00 79.88 99 LEU A N 1
ATOM 725 C CA . LEU A 1 99 ? -0.950 -9.952 -19.617 1.00 79.88 99 LEU A CA 1
ATOM 726 C C . LEU A 1 99 ? -1.444 -10.963 -18.562 1.00 79.88 99 LEU A C 1
ATOM 728 O O . LEU A 1 99 ? -0.678 -11.351 -17.685 1.00 79.88 99 LEU A O 1
ATOM 732 N N . GLY A 1 100 ? -2.730 -11.340 -18.610 1.00 76.44 100 GLY A N 1
ATOM 733 C CA . GLY A 1 100 ? -3.412 -12.242 -17.668 1.00 76.44 100 GLY A CA 1
ATOM 734 C C . GLY A 1 100 ? -3.654 -11.674 -16.259 1.00 76.44 100 GLY A C 1
ATOM 735 O O . GLY A 1 100 ? -4.435 -12.227 -15.486 1.00 76.44 100 GLY A O 1
ATOM 736 N N . GLY A 1 101 ? -3.041 -10.533 -15.953 1.00 77.75 101 GLY A N 1
ATOM 737 C CA . GLY A 1 101 ? -3.052 -9.871 -14.663 1.00 77.75 101 GLY A CA 1
ATOM 738 C C . GLY A 1 101 ? -4.403 -9.319 -14.200 1.00 77.75 101 GLY A C 1
ATOM 739 O O . GLY A 1 101 ? -5.350 -9.100 -14.959 1.00 77.75 101 GLY A O 1
ATOM 740 N N . GLN A 1 102 ? -4.463 -9.028 -12.903 1.00 77.19 102 GLN A N 1
ATOM 741 C CA . GLN A 1 102 ? -5.691 -8.685 -12.188 1.00 77.19 102 GLN A CA 1
ATOM 742 C C . GLN A 1 102 ? -5.815 -7.173 -11.939 1.00 77.19 102 GLN A C 1
ATOM 744 O O . GLN A 1 102 ? -4.828 -6.493 -11.654 1.00 77.19 102 GLN A O 1
ATOM 749 N N . THR A 1 103 ? -7.045 -6.638 -11.975 1.00 78.56 103 THR A N 1
ATOM 750 C CA . THR A 1 103 ? -7.331 -5.220 -11.665 1.00 78.56 103 THR A CA 1
ATOM 751 C C . THR A 1 103 ? -8.505 -5.063 -10.708 1.00 78.56 103 THR A C 1
ATOM 753 O O . THR A 1 103 ? -9.569 -5.628 -10.964 1.00 78.56 103 THR A O 1
ATOM 756 N N . ILE A 1 104 ? -8.383 -4.202 -9.690 1.00 78.69 104 ILE A N 1
ATOM 757 C CA . ILE A 1 104 ? -9.525 -3.800 -8.853 1.00 78.69 104 ILE A CA 1
ATOM 758 C C . ILE A 1 104 ? -10.032 -2.423 -9.294 1.00 78.69 104 ILE A C 1
ATOM 760 O O . ILE A 1 104 ? -9.302 -1.424 -9.289 1.00 78.69 104 ILE A O 1
ATOM 764 N N . ALA A 1 105 ? -11.311 -2.369 -9.664 1.00 80.88 105 ALA A N 1
ATOM 765 C CA . AL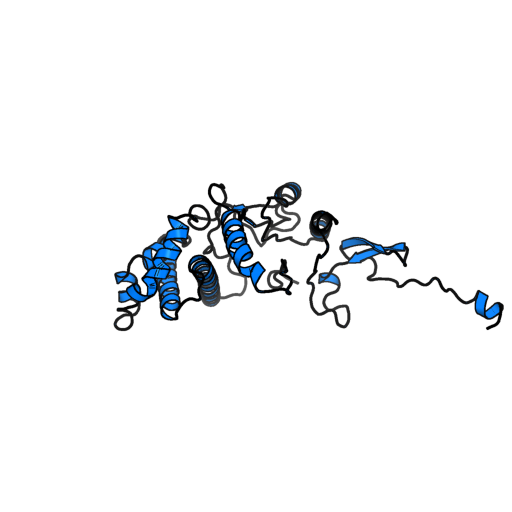A A 1 105 ? -12.037 -1.140 -9.961 1.00 80.88 105 ALA A CA 1
ATOM 766 C C . ALA A 1 105 ? -12.631 -0.560 -8.664 1.00 80.88 105 ALA A C 1
ATOM 768 O O . ALA A 1 105 ? -13.729 -0.942 -8.262 1.00 80.88 105 ALA A O 1
ATOM 769 N N . LEU A 1 106 ? -11.897 0.349 -8.010 1.00 78.31 106 LEU A N 1
ATOM 770 C CA . LEU A 1 106 ? -12.317 1.003 -6.764 1.00 78.31 106 LEU A CA 1
ATOM 771 C C . LEU A 1 106 ? -12.933 2.380 -7.033 1.00 78.31 106 LEU A C 1
ATOM 773 O O . LEU A 1 106 ? -12.366 3.227 -7.733 1.00 78.31 106 LEU A O 1
ATOM 777 N N . GLY A 1 107 ? -14.103 2.616 -6.450 1.00 78.50 107 GLY A N 1
ATOM 778 C CA . GLY A 1 107 ? -14.830 3.879 -6.538 1.00 78.50 107 GLY A CA 1
ATOM 779 C C . GLY A 1 107 ? -16.294 3.715 -6.120 1.00 78.50 107 GLY A C 1
ATOM 780 O O . GLY A 1 107 ? -16.806 2.595 -6.161 1.00 78.50 107 GLY A O 1
ATOM 781 N N . PRO A 1 108 ? -17.000 4.809 -5.776 1.00 74.94 108 PRO A N 1
ATOM 782 C CA . PRO A 1 108 ? -18.422 4.753 -5.446 1.00 74.94 108 PRO A CA 1
ATOM 783 C C . PRO A 1 108 ? -19.234 4.089 -6.567 1.00 74.94 108 PRO A C 1
ATOM 785 O O . PRO A 1 108 ? -19.159 4.504 -7.726 1.00 74.94 108 PRO A O 1
ATOM 788 N N . GLY A 1 109 ? -19.990 3.044 -6.222 1.00 76.75 109 GLY A N 1
ATOM 789 C CA . GLY A 1 109 ? -20.809 2.275 -7.166 1.00 76.75 109 GLY A CA 1
ATOM 790 C C . GLY A 1 109 ? -20.039 1.350 -8.122 1.00 76.75 109 GLY A C 1
ATOM 791 O O . GLY A 1 109 ? -20.658 0.765 -9.007 1.00 76.75 109 GLY A O 1
ATOM 792 N N . LEU A 1 110 ? -18.717 1.198 -7.975 1.00 83.12 110 LEU A N 1
ATOM 793 C CA . LEU A 1 110 ? -17.946 0.186 -8.706 1.00 83.12 110 LEU A CA 1
ATOM 794 C C . LEU A 1 110 ? -17.989 -1.171 -7.973 1.00 83.12 110 LEU A C 1
ATOM 796 O O . LEU A 1 110 ? -18.223 -1.211 -6.761 1.00 83.12 110 LEU A O 1
ATOM 800 N N . PRO A 1 111 ? -17.793 -2.302 -8.681 1.00 84.00 111 PRO A N 1
ATOM 801 C CA . PRO A 1 111 ? -17.922 -3.629 -8.079 1.00 84.00 111 PRO A CA 1
ATOM 802 C C . PRO A 1 111 ? -16.735 -4.027 -7.193 1.00 84.00 111 PRO A C 1
ATOM 804 O O . PRO A 1 111 ? -16.890 -4.916 -6.366 1.00 84.00 111 PRO A O 1
ATOM 807 N N . GLY A 1 112 ? -15.564 -3.398 -7.344 1.00 85.12 112 GLY A N 1
ATOM 808 C CA . GLY A 1 112 ? -14.368 -3.769 -6.589 1.00 85.12 112 GLY A CA 1
ATOM 809 C C . GLY A 1 112 ? -14.460 -3.408 -5.105 1.00 85.12 112 GLY A C 1
ATOM 810 O O . GLY A 1 112 ? -14.988 -2.355 -4.743 1.00 85.12 112 GLY A O 1
ATOM 811 N N . ARG A 1 113 ? -13.900 -4.261 -4.248 1.00 87.31 113 ARG A N 1
ATOM 812 C CA . ARG A 1 113 ? -13.655 -4.003 -2.821 1.00 87.31 113 ARG A CA 1
ATOM 813 C C . ARG A 1 113 ? -12.209 -4.339 -2.495 1.00 87.31 113 ARG A C 1
ATOM 815 O O . ARG A 1 113 ? -11.619 -5.220 -3.122 1.00 87.31 113 ARG A O 1
ATOM 822 N N . LEU A 1 114 ? -11.651 -3.643 -1.516 1.00 86.69 114 LEU A N 1
ATOM 823 C CA . LEU A 1 114 ? -10.315 -3.894 -1.001 1.00 86.69 114 LEU A CA 1
ATOM 824 C C . LEU A 1 114 ? -10.339 -3.741 0.517 1.00 86.69 114 LEU A C 1
ATOM 826 O O . LEU A 1 114 ? -10.452 -2.618 1.000 1.00 86.69 114 LEU A O 1
ATOM 830 N N . ASN A 1 115 ? -10.193 -4.828 1.269 1.00 90.81 115 ASN A N 1
ATOM 831 C CA . ASN A 1 115 ? -10.072 -4.729 2.719 1.00 90.81 115 ASN A CA 1
ATOM 832 C C . ASN A 1 115 ? -8.665 -4.204 3.080 1.00 90.81 115 ASN A C 1
ATOM 834 O O . ASN A 1 115 ? -7.669 -4.868 2.778 1.00 90.81 115 ASN A O 1
ATOM 838 N N . PRO A 1 116 ? -8.529 -3.031 3.730 1.00 87.50 116 PRO A N 1
ATOM 839 C CA . PRO A 1 116 ? -7.227 -2.518 4.155 1.00 87.50 116 PRO A CA 1
ATOM 840 C C . PRO A 1 116 ? -6.616 -3.315 5.320 1.00 87.50 116 PRO A C 1
ATOM 842 O O . PRO A 1 116 ? -5.443 -3.113 5.628 1.00 87.50 116 PRO A O 1
ATOM 845 N N . LEU A 1 117 ? -7.390 -4.195 5.970 1.00 92.56 117 LEU A N 1
ATOM 846 C CA . LEU A 1 117 ? -6.950 -5.016 7.101 1.00 92.56 117 LEU A CA 1
ATOM 847 C C . LEU A 1 117 ? -6.552 -6.452 6.710 1.00 92.56 117 LEU A C 1
ATOM 849 O O . LEU A 1 117 ? -6.095 -7.203 7.580 1.00 92.56 117 LEU A O 1
ATOM 853 N N . ASP A 1 118 ? -6.668 -6.826 5.429 1.00 88.00 118 ASP A N 1
ATOM 854 C CA . ASP A 1 118 ? -6.152 -8.102 4.918 1.00 88.00 118 ASP A CA 1
ATOM 855 C C . ASP A 1 118 ? -4.632 -8.175 5.139 1.00 88.00 118 ASP A C 1
ATOM 857 O O . ASP A 1 118 ? -3.870 -7.314 4.685 1.00 88.00 118 ASP A O 1
ATOM 861 N N . ALA A 1 119 ? -4.185 -9.222 5.831 1.00 85.38 119 ALA A N 1
ATOM 862 C CA . ALA A 1 119 ? -2.770 -9.527 5.997 1.00 85.38 119 ALA A CA 1
ATOM 863 C C . ALA A 1 119 ? -2.301 -10.453 4.859 1.00 85.38 119 ALA A C 1
ATOM 865 O O . ALA A 1 119 ? -3.039 -11.368 4.490 1.00 85.38 119 ALA A O 1
ATOM 866 N N . PRO A 1 120 ? -1.092 -10.262 4.297 1.00 80.00 120 PRO A N 1
ATOM 867 C CA . PRO A 1 120 ? -0.507 -11.253 3.401 1.00 80.00 120 PRO A CA 1
ATOM 868 C C . PRO A 1 120 ? -0.108 -12.520 4.180 1.00 80.00 120 PRO A C 1
ATOM 870 O O . PRO A 1 120 ? -0.102 -12.535 5.413 1.00 80.00 120 PRO A O 1
ATOM 873 N N . ALA A 1 121 ? 0.253 -13.584 3.461 1.00 81.88 121 ALA A N 1
ATOM 874 C CA . ALA A 1 121 ? 0.794 -14.794 4.077 1.00 81.88 121 ALA A CA 1
ATOM 875 C C . ALA A 1 121 ? 2.069 -14.488 4.891 1.00 81.88 121 ALA A C 1
ATOM 877 O O . ALA A 1 121 ? 2.890 -13.664 4.478 1.00 81.88 121 ALA A O 1
ATOM 878 N N . ARG A 1 122 ? 2.243 -15.169 6.033 1.00 87.62 122 ARG A N 1
ATOM 879 C CA . ARG A 1 122 ? 3.447 -15.042 6.870 1.00 87.62 122 ARG A CA 1
ATOM 880 C C . ARG A 1 122 ? 4.683 -15.507 6.084 1.00 87.62 122 ARG A C 1
ATOM 882 O O . ARG A 1 122 ? 4.674 -16.642 5.605 1.00 87.62 122 ARG A O 1
ATOM 889 N N . PRO A 1 123 ? 5.752 -14.696 5.976 1.00 85.94 123 PRO A N 1
ATOM 890 C CA . PRO A 1 123 ? 6.989 -15.122 5.332 1.00 85.94 123 PRO A CA 1
ATOM 891 C C . PRO A 1 123 ? 7.652 -16.298 6.061 1.00 85.94 123 PRO A C 1
ATOM 893 O O . PRO A 1 123 ? 7.615 -16.400 7.291 1.00 85.94 123 PRO A O 1
ATOM 896 N N . ASN A 1 124 ? 8.320 -17.165 5.299 1.00 86.81 124 ASN A N 1
ATOM 897 C CA . ASN A 1 124 ? 9.118 -18.254 5.858 1.00 86.81 124 ASN A CA 1
ATOM 898 C C . ASN A 1 124 ? 10.241 -17.699 6.751 1.00 86.81 124 ASN A C 1
ATOM 900 O O . ASN A 1 124 ? 10.922 -16.747 6.381 1.00 86.81 124 ASN A O 1
ATOM 904 N N . GLY A 1 125 ? 10.446 -18.311 7.921 1.00 89.62 125 GLY A N 1
ATOM 905 C CA . GLY A 1 125 ? 11.493 -17.921 8.875 1.00 89.62 125 GLY A CA 1
ATOM 906 C C . GLY A 1 125 ? 11.131 -16.791 9.851 1.00 89.62 125 GLY A C 1
ATOM 907 O O . GLY A 1 125 ? 11.875 -16.585 10.804 1.00 89.62 125 GLY A O 1
ATOM 908 N N . VAL A 1 126 ? 9.994 -16.105 9.681 1.00 91.56 126 VAL A N 1
ATOM 909 C CA . VAL A 1 126 ? 9.488 -15.116 10.656 1.00 91.56 126 VAL A CA 1
ATOM 910 C C . VAL A 1 126 ? 8.634 -15.825 11.710 1.00 91.56 126 VAL A C 1
ATOM 912 O O . VAL A 1 126 ? 7.817 -16.681 11.352 1.00 91.56 126 VAL A O 1
ATOM 915 N N . SER A 1 127 ? 8.802 -15.493 12.995 1.00 94.94 127 SER A N 1
ATOM 916 C CA . SER A 1 127 ? 7.974 -16.066 14.066 1.00 94.94 127 SER A CA 1
ATOM 917 C C . SER A 1 127 ? 6.510 -15.617 13.947 1.00 94.94 127 SER A C 1
ATOM 919 O O . SER A 1 127 ? 6.187 -14.647 13.260 1.00 94.94 127 SER A O 1
ATOM 921 N N . GLU A 1 128 ? 5.594 -16.344 14.584 1.00 91.75 128 GLU A N 1
ATOM 922 C CA . GLU A 1 128 ? 4.174 -15.976 14.583 1.00 91.75 128 GLU A CA 1
ATOM 923 C C . GLU A 1 128 ? 3.923 -14.664 15.342 1.00 91.75 128 GLU A C 1
ATOM 925 O O . GLU A 1 128 ? 3.181 -13.811 14.860 1.00 91.75 128 GLU A O 1
ATOM 930 N N . GLU A 1 129 ? 4.626 -14.458 16.459 1.00 93.38 129 GLU A N 1
ATOM 931 C CA . GLU A 1 129 ? 4.559 -13.245 17.280 1.00 93.38 129 GLU A CA 1
ATOM 932 C C . GLU A 1 129 ? 5.126 -12.016 16.550 1.00 93.38 129 GLU A C 1
ATOM 934 O O . GLU A 1 129 ? 4.467 -10.977 16.483 1.00 93.38 129 GLU A O 1
ATOM 939 N N . ASP A 1 130 ? 6.311 -12.127 15.938 1.00 94.19 130 ASP A N 1
ATOM 940 C CA . ASP A 1 130 ? 6.903 -11.035 15.148 1.00 94.19 130 ASP A CA 1
ATOM 941 C C . ASP A 1 130 ? 5.997 -10.654 13.972 1.00 94.19 130 ASP A C 1
ATOM 943 O O . ASP A 1 130 ? 5.811 -9.472 13.670 1.00 94.19 130 ASP A O 1
ATOM 947 N N . TRP A 1 131 ? 5.397 -11.657 13.322 1.00 93.25 131 TRP A N 1
ATOM 948 C CA . TRP A 1 131 ? 4.484 -11.437 12.209 1.00 93.25 131 TRP A CA 1
ATOM 949 C C . TRP A 1 131 ? 3.182 -10.760 12.641 1.00 93.25 131 TRP A C 1
ATOM 951 O O . TRP A 1 131 ? 2.763 -9.797 11.997 1.00 93.25 131 TRP A O 1
ATOM 961 N N . ALA A 1 132 ? 2.566 -11.211 13.736 1.00 92.50 132 ALA A N 1
ATOM 962 C CA . ALA A 1 132 ? 1.371 -10.583 14.296 1.00 92.50 132 ALA A CA 1
ATOM 963 C C . ALA A 1 132 ? 1.638 -9.113 14.660 1.00 92.50 132 ALA A C 1
ATOM 965 O O . ALA A 1 132 ? 0.876 -8.228 14.265 1.00 92.50 132 ALA A O 1
ATOM 966 N N . ASN A 1 133 ? 2.774 -8.838 15.311 1.00 93.81 133 ASN A N 1
ATOM 967 C CA . ASN A 1 133 ? 3.215 -7.486 15.647 1.00 93.81 133 ASN A CA 1
ATOM 968 C C . ASN A 1 133 ? 3.416 -6.601 14.404 1.00 93.81 133 ASN A C 1
ATOM 970 O O . ASN A 1 133 ? 3.033 -5.429 14.409 1.00 93.81 133 ASN A O 1
ATOM 974 N N . GLU A 1 134 ? 4.002 -7.125 13.326 1.00 93.31 134 GLU A N 1
ATOM 975 C CA . GLU A 1 134 ? 4.229 -6.352 12.100 1.00 93.31 134 GLU A CA 1
ATOM 976 C C . GLU A 1 134 ? 2.934 -6.101 11.310 1.00 93.31 134 GLU A C 1
ATOM 978 O O . GLU A 1 134 ? 2.675 -4.982 10.855 1.00 93.31 134 GLU A O 1
ATOM 983 N N . VAL A 1 135 ? 2.058 -7.106 11.227 1.00 93.44 135 VAL A N 1
ATOM 984 C CA . VAL A 1 135 ? 0.704 -6.967 10.670 1.00 93.44 135 VAL A CA 1
ATOM 985 C C . VAL A 1 135 ? -0.102 -5.924 11.449 1.00 93.44 135 VAL A C 1
ATOM 987 O O . VAL A 1 135 ? -0.769 -5.090 10.831 1.00 93.44 135 VAL A O 1
ATOM 990 N N . HIS A 1 136 ? -0.009 -5.914 12.782 1.00 95.25 136 HIS A N 1
ATOM 991 C CA . HIS A 1 136 ? -0.679 -4.933 13.638 1.00 95.25 136 HIS A CA 1
ATOM 992 C C . HIS A 1 136 ? -0.199 -3.502 13.371 1.00 95.25 136 HIS A C 1
ATOM 994 O O . HIS A 1 136 ? -1.008 -2.629 13.047 1.00 95.25 136 HIS A O 1
ATOM 1000 N N . LYS A 1 137 ? 1.122 -3.265 13.382 1.00 94.31 137 LYS A N 1
ATOM 1001 C CA . LYS A 1 137 ? 1.718 -1.958 13.034 1.00 94.31 137 LYS A CA 1
ATOM 1002 C C . LYS A 1 137 ? 1.273 -1.476 11.653 1.00 94.31 137 LYS A C 1
ATOM 1004 O O . LYS A 1 137 ? 0.916 -0.308 11.490 1.00 94.31 137 LYS A O 1
ATOM 1009 N N . ARG A 1 138 ? 1.259 -2.367 10.655 1.00 92.38 138 ARG A N 1
ATOM 1010 C CA . ARG A 1 138 ? 0.827 -2.045 9.287 1.00 92.38 138 ARG A CA 1
ATOM 1011 C C . ARG A 1 138 ? -0.654 -1.667 9.227 1.00 92.38 138 ARG A C 1
ATOM 1013 O O . ARG A 1 138 ? -0.996 -0.680 8.576 1.00 92.38 138 ARG A O 1
ATOM 1020 N N . ARG A 1 139 ? -1.525 -2.415 9.912 1.00 95.38 139 ARG A N 1
ATOM 1021 C CA . ARG A 1 139 ? -2.964 -2.118 10.027 1.00 95.38 139 ARG A CA 1
ATOM 1022 C C . ARG A 1 139 ? -3.196 -0.762 10.700 1.00 95.38 139 ARG A C 1
ATOM 1024 O O . ARG A 1 139 ? -3.938 0.052 10.155 1.00 95.38 139 ARG A O 1
ATOM 1031 N N . LEU A 1 140 ? -2.502 -0.474 11.805 1.00 95.94 140 LEU A N 1
ATOM 1032 C CA . LEU A 1 140 ? -2.530 0.832 12.474 1.00 95.94 140 LEU A CA 1
ATOM 1033 C C . LEU A 1 140 ? -2.090 1.981 11.563 1.00 95.94 140 LEU A C 1
ATOM 1035 O O . LEU A 1 140 ? -2.758 3.013 11.513 1.00 95.94 140 LEU A O 1
ATOM 1039 N N . LEU A 1 141 ? -0.989 1.809 10.825 1.00 93.81 141 LEU A N 1
ATOM 1040 C CA . LEU A 1 141 ? -0.491 2.820 9.892 1.00 93.81 141 LEU A CA 1
ATOM 1041 C C . LEU A 1 141 ? -1.525 3.117 8.795 1.00 93.81 141 LEU A C 1
ATOM 1043 O O . LEU A 1 141 ? -1.814 4.282 8.526 1.00 93.81 141 LEU A O 1
ATOM 1047 N N . LEU A 1 142 ? -2.130 2.078 8.210 1.00 91.94 142 LEU A N 1
ATOM 1048 C CA . LEU A 1 142 ? -3.161 2.213 7.177 1.00 91.94 142 LEU A CA 1
ATOM 1049 C C . LEU A 1 142 ? -4.441 2.871 7.713 1.00 91.94 142 LEU A C 1
ATOM 1051 O O . LEU A 1 142 ? -4.942 3.810 7.092 1.00 91.94 142 LEU A O 1
ATOM 1055 N N . LEU A 1 143 ? -4.946 2.431 8.871 1.00 94.56 143 LEU A N 1
ATOM 1056 C CA . LEU A 1 143 ? -6.111 3.034 9.529 1.00 94.56 143 LEU A CA 1
ATOM 1057 C C . LEU A 1 143 ? -5.860 4.499 9.891 1.00 94.56 143 LEU A C 1
ATOM 1059 O O . LEU A 1 143 ? -6.700 5.351 9.607 1.00 94.56 143 LEU A O 1
ATOM 1063 N N . GLY A 1 144 ? -4.686 4.809 10.444 1.00 94.50 144 GLY A N 1
ATOM 1064 C CA . GLY A 1 144 ? -4.269 6.174 10.745 1.00 94.50 144 GLY A CA 1
ATOM 1065 C C . GLY A 1 144 ? -4.228 7.048 9.491 1.00 94.50 144 GLY A C 1
ATOM 1066 O O . GLY A 1 144 ? -4.791 8.140 9.483 1.00 94.50 144 GLY A O 1
ATOM 1067 N N . SER A 1 145 ? -3.630 6.565 8.398 1.00 92.00 145 SER A N 1
ATOM 1068 C CA . SER A 1 145 ? -3.599 7.278 7.115 1.00 92.00 145 SER A CA 1
ATOM 1069 C C . SER A 1 145 ? -4.996 7.498 6.517 1.00 92.00 145 SER A C 1
ATOM 1071 O O . SER A 1 145 ? -5.277 8.592 6.020 1.00 92.00 145 SER A O 1
ATOM 1073 N N . LEU A 1 146 ? -5.889 6.504 6.589 1.00 90.56 146 LEU A N 1
ATOM 1074 C CA . LEU A 1 146 ? -7.285 6.631 6.151 1.00 90.56 146 LEU A CA 1
ATOM 1075 C C . LEU A 1 146 ? -8.044 7.662 6.998 1.00 90.56 146 LEU A C 1
ATOM 1077 O O . LEU A 1 146 ? -8.652 8.579 6.443 1.00 90.56 146 LEU A O 1
ATOM 1081 N N . ALA A 1 147 ? -7.948 7.570 8.326 1.00 92.31 147 ALA A N 1
ATOM 1082 C CA . ALA A 1 147 ? -8.585 8.495 9.256 1.00 92.31 147 ALA A CA 1
ATOM 1083 C C . ALA A 1 147 ? -8.116 9.940 9.028 1.00 92.31 147 ALA A C 1
ATOM 1085 O O . ALA A 1 147 ? -8.949 10.819 8.814 1.00 92.31 147 ALA A O 1
ATOM 1086 N N . LYS A 1 148 ? -6.796 10.181 8.946 1.00 93.56 148 LYS A N 1
ATOM 1087 C CA . LYS A 1 148 ? -6.224 11.502 8.615 1.00 93.56 148 LYS A CA 1
ATOM 1088 C C . LYS A 1 148 ? -6.730 12.042 7.275 1.00 93.56 148 LYS A C 1
ATOM 1090 O O . LYS A 1 148 ? -7.005 13.234 7.153 1.00 93.56 148 LYS A O 1
ATOM 1095 N N . THR A 1 149 ? -6.897 11.177 6.272 1.00 90.50 149 THR A N 1
ATOM 1096 C CA . THR A 1 149 ? -7.408 11.567 4.945 1.00 90.50 149 THR A CA 1
ATOM 1097 C C . THR A 1 149 ? -8.873 12.018 5.003 1.00 90.50 149 THR A C 1
ATOM 1099 O O . THR A 1 149 ? -9.234 13.002 4.354 1.00 90.50 149 THR A O 1
ATOM 1102 N N . VAL A 1 150 ? -9.714 11.342 5.796 1.00 90.44 150 VAL A N 1
ATOM 1103 C CA . VAL A 1 150 ? -11.137 11.693 5.967 1.00 90.44 150 VAL A CA 1
ATOM 1104 C C . VAL A 1 150 ? -11.319 12.915 6.877 1.00 90.44 150 VAL A C 1
ATOM 1106 O O . VAL A 1 150 ? -12.117 13.794 6.548 1.00 90.44 150 VAL A O 1
ATOM 1109 N N . LEU A 1 151 ? -10.559 13.001 7.975 1.00 92.44 151 LEU A N 1
ATOM 1110 C CA . LEU A 1 151 ? -10.585 14.101 8.952 1.00 92.44 151 LEU A CA 1
ATOM 1111 C C . LEU A 1 151 ? -9.901 15.384 8.453 1.00 92.44 151 LEU A C 1
ATOM 1113 O O . LEU A 1 151 ? -10.218 16.472 8.924 1.00 92.44 151 LEU A O 1
ATOM 1117 N N . ARG A 1 152 ? -8.957 15.271 7.508 1.00 93.94 152 ARG A N 1
ATOM 1118 C CA . ARG A 1 152 ? -8.118 16.372 6.978 1.00 93.94 152 ARG A CA 1
ATOM 1119 C C . ARG A 1 152 ? -7.240 17.071 8.018 1.00 93.94 152 ARG A C 1
ATOM 1121 O O . ARG A 1 152 ? -6.824 18.212 7.817 1.00 93.94 152 ARG A O 1
ATOM 1128 N N . ARG A 1 153 ? -6.919 16.361 9.095 1.00 95.75 153 ARG A N 1
ATOM 1129 C CA . ARG A 1 153 ? -5.969 16.750 10.139 1.00 95.75 153 ARG A CA 1
ATOM 1130 C C . ARG A 1 153 ? -5.163 15.534 10.578 1.00 95.75 153 ARG A C 1
ATOM 1132 O O . ARG A 1 153 ? -5.533 14.399 10.278 1.00 95.75 153 ARG A O 1
ATOM 1139 N N . ASP A 1 154 ? -4.079 15.775 11.303 1.00 95.31 154 ASP A N 1
ATOM 1140 C CA . ASP A 1 154 ? -3.431 14.723 12.076 1.00 95.31 154 ASP A CA 1
ATOM 1141 C C . ASP A 1 154 ? -4.350 14.206 13.196 1.00 95.31 154 ASP A C 1
ATOM 1143 O O . ASP A 1 154 ? -5.305 14.872 13.612 1.00 95.31 154 ASP A O 1
ATOM 1147 N N . LEU A 1 155 ? -4.054 12.992 13.662 1.00 95.38 155 LEU A N 1
ATOM 1148 C CA . LEU A 1 155 ? -4.729 12.380 14.799 1.00 95.38 155 LEU A CA 1
ATOM 1149 C C . LEU A 1 155 ? -4.074 12.843 16.099 1.00 95.38 155 LEU A C 1
ATOM 1151 O O . LEU A 1 155 ? -2.849 12.951 16.192 1.00 95.38 155 LEU A O 1
ATOM 1155 N N . HIS A 1 156 ? -4.893 13.069 17.115 1.00 95.25 156 HIS A N 1
ATOM 1156 C CA . HIS A 1 156 ? -4.443 13.289 18.478 1.00 95.25 156 HIS A CA 1
ATOM 1157 C C . HIS A 1 156 ? -3.943 11.975 19.110 1.00 95.25 156 HIS A C 1
ATOM 1159 O O . HIS A 1 156 ? -4.358 10.891 18.695 1.00 95.25 156 HIS A O 1
ATOM 1165 N N . PRO A 1 157 ? -3.089 12.030 20.153 1.00 94.12 157 PRO A N 1
ATOM 1166 C CA . PRO A 1 157 ? -2.589 10.827 20.822 1.00 94.12 157 PRO A CA 1
ATOM 1167 C C . PRO A 1 157 ? -3.699 9.884 21.312 1.00 94.12 157 PRO A C 1
ATOM 1169 O O . PRO A 1 157 ? -3.581 8.675 21.154 1.00 94.12 157 PRO A O 1
ATOM 1172 N N . MET A 1 158 ? -4.810 10.426 21.823 1.00 93.25 158 MET A N 1
ATOM 1173 C CA . MET A 1 158 ? -5.955 9.616 22.263 1.00 93.25 158 MET A CA 1
ATOM 1174 C C . MET A 1 158 ? -6.696 8.942 21.098 1.00 93.25 158 MET A C 1
ATOM 1176 O O . MET A 1 158 ? -7.167 7.824 21.256 1.00 93.25 158 MET A O 1
ATOM 1180 N N . GLU A 1 159 ? -6.749 9.555 19.913 1.00 95.44 159 GLU A N 1
ATOM 1181 C CA . GLU A 1 159 ? -7.318 8.918 18.715 1.00 95.44 159 GLU A CA 1
ATOM 1182 C C . GLU A 1 159 ? -6.415 7.790 18.197 1.00 95.44 159 GLU A C 1
ATOM 1184 O O . GLU A 1 159 ? -6.908 6.767 17.729 1.00 95.44 159 GLU A O 1
ATOM 1189 N N . HIS A 1 160 ? -5.091 7.936 18.330 1.00 95.56 160 HIS A N 1
ATOM 1190 C CA . HIS A 1 160 ? -4.150 6.841 18.086 1.00 95.56 160 HIS A CA 1
ATOM 1191 C C . HIS A 1 160 ? -4.374 5.673 19.062 1.00 95.56 160 HIS A C 1
ATOM 1193 O O . HIS A 1 160 ? -4.447 4.529 18.619 1.00 95.56 160 HIS A O 1
ATOM 1199 N N . THR A 1 161 ? -4.554 5.947 20.359 1.00 94.62 161 THR A N 1
ATOM 1200 C CA . THR A 1 161 ? -4.911 4.924 21.359 1.00 94.62 161 THR A CA 1
ATOM 1201 C C . THR A 1 161 ? -6.269 4.279 21.066 1.00 94.62 161 THR A C 1
ATOM 1203 O O . THR A 1 161 ? -6.401 3.064 21.170 1.00 94.62 161 THR A O 1
ATOM 1206 N N . ALA A 1 162 ? -7.273 5.056 20.652 1.00 95.31 162 ALA A N 1
ATOM 1207 C CA . ALA A 1 162 ? -8.593 4.532 20.308 1.00 95.31 162 ALA A CA 1
ATOM 1208 C C . ALA A 1 162 ? -8.557 3.636 19.059 1.00 95.31 162 ALA A C 1
ATOM 1210 O O . ALA A 1 162 ? -9.218 2.600 19.046 1.00 95.31 162 ALA A O 1
ATOM 1211 N N . LEU A 1 163 ? -7.760 3.986 18.038 1.00 96.06 163 LEU A N 1
ATOM 1212 C CA . LEU A 1 163 ? -7.516 3.117 16.879 1.00 96.06 163 LEU A CA 1
ATOM 1213 C C . LEU A 1 163 ? -6.854 1.793 17.272 1.00 96.06 163 LEU A C 1
ATOM 1215 O O . LEU A 1 163 ? -7.254 0.757 16.752 1.00 96.06 163 LEU A O 1
ATOM 1219 N N . ASP A 1 164 ? -5.867 1.821 18.168 1.00 96.44 164 ASP A N 1
ATOM 1220 C CA . ASP A 1 164 ? -5.179 0.619 18.653 1.00 96.44 164 ASP A CA 1
ATOM 1221 C C . ASP A 1 164 ? -6.122 -0.299 19.437 1.00 96.44 164 ASP A C 1
ATOM 1223 O O . ASP A 1 164 ? -6.282 -1.466 19.083 1.00 96.44 164 ASP A O 1
ATOM 1227 N N . VAL A 1 165 ? -6.848 0.243 20.418 1.00 95.56 165 VAL A N 1
ATOM 1228 C CA . VAL A 1 165 ? -7.877 -0.494 21.169 1.00 95.56 165 VAL A CA 1
ATOM 1229 C C . VAL A 1 165 ? -8.943 -1.078 20.236 1.00 95.56 165 VAL A C 1
ATOM 1231 O O . VAL A 1 165 ? -9.273 -2.261 20.342 1.00 95.56 165 VAL A O 1
ATOM 1234 N N . ALA A 1 166 ? -9.469 -0.278 19.303 1.00 96.50 166 ALA A N 1
ATOM 1235 C CA . ALA A 1 166 ? -10.513 -0.720 18.384 1.00 96.50 166 ALA A CA 1
ATOM 1236 C C . ALA A 1 166 ? -10.025 -1.787 17.399 1.00 96.50 166 ALA A C 1
ATOM 1238 O O . ALA A 1 166 ? -10.758 -2.733 17.112 1.00 96.50 166 ALA A O 1
ATOM 1239 N N . LEU A 1 167 ? -8.788 -1.665 16.910 1.00 97.00 167 LEU A N 1
ATOM 1240 C CA . LEU A 1 167 ? -8.174 -2.671 16.055 1.00 97.00 167 LEU A CA 1
ATOM 1241 C C . LEU A 1 167 ? -7.929 -3.976 16.818 1.00 97.00 167 LEU A C 1
ATOM 1243 O O . LEU A 1 167 ? -8.303 -5.027 16.311 1.00 97.00 167 LEU A O 1
ATOM 1247 N N . ASN A 1 168 ? -7.369 -3.918 18.028 1.00 96.19 168 ASN A N 1
ATOM 1248 C CA . ASN A 1 168 ? -7.128 -5.104 18.854 1.00 96.19 168 ASN A CA 1
ATOM 1249 C C . ASN A 1 168 ? -8.436 -5.862 19.134 1.00 96.19 168 ASN A C 1
ATOM 1251 O O . ASN A 1 168 ? -8.508 -7.065 18.897 1.00 96.19 168 ASN A O 1
ATOM 1255 N N . GLN A 1 169 ? -9.509 -5.161 19.525 1.00 95.75 169 GLN A N 1
ATOM 1256 C CA . GLN A 1 169 ? -10.823 -5.789 19.728 1.00 95.75 169 GLN A CA 1
ATOM 1257 C C . GLN A 1 169 ? -11.408 -6.376 18.429 1.00 95.75 169 GLN A C 1
ATOM 1259 O O . GLN A 1 169 ? -11.952 -7.481 18.453 1.00 95.75 169 GLN A O 1
ATOM 1264 N N . ALA A 1 170 ? -11.282 -5.678 17.293 1.00 96.38 170 ALA A N 1
ATOM 1265 C CA . ALA A 1 170 ? -11.742 -6.173 15.993 1.00 96.38 170 ALA A CA 1
ATOM 1266 C C . ALA A 1 170 ? -10.970 -7.423 15.529 1.00 96.38 170 ALA A C 1
ATOM 1268 O O . ALA A 1 170 ? -11.579 -8.366 15.028 1.00 96.38 170 ALA A O 1
ATOM 1269 N N . VAL A 1 171 ? -9.648 -7.454 15.726 1.00 96.00 171 VAL A N 1
ATOM 1270 C CA . VAL A 1 171 ? -8.786 -8.605 15.413 1.00 96.00 171 VAL A CA 1
ATOM 1271 C C . VAL A 1 171 ? -9.160 -9.802 16.285 1.00 96.00 171 VAL A C 1
ATOM 1273 O O . VAL A 1 171 ? -9.500 -10.846 15.735 1.00 96.00 171 VAL A O 1
ATOM 1276 N N . THR A 1 172 ? -9.221 -9.640 17.613 1.00 95.31 172 THR A N 1
ATOM 1277 C CA . THR A 1 172 ? -9.627 -10.717 18.535 1.00 95.31 172 THR A CA 1
ATOM 1278 C C . THR A 1 172 ? -11.020 -11.265 18.206 1.00 95.31 172 THR A C 1
ATOM 1280 O O . THR A 1 172 ? -11.243 -12.473 18.264 1.00 95.31 172 THR A O 1
ATOM 1283 N N . HIS A 1 173 ? -11.969 -10.398 17.834 1.00 95.19 173 HIS A N 1
ATOM 1284 C CA . HIS A 1 173 ? -13.309 -10.828 17.430 1.00 95.19 173 HIS A CA 1
ATOM 1285 C C . HIS A 1 173 ? -13.303 -11.616 16.113 1.00 95.19 173 HIS A C 1
ATOM 1287 O O . HIS A 1 173 ? -13.999 -12.624 15.998 1.00 95.19 173 HIS A O 1
ATOM 1293 N N . ALA A 1 174 ? -12.523 -11.178 15.125 1.00 95.00 174 ALA A N 1
ATOM 1294 C CA . ALA A 1 174 ? -12.410 -11.860 13.842 1.00 95.00 174 ALA A CA 1
ATOM 1295 C C . ALA A 1 174 ? -11.731 -13.235 13.990 1.00 95.00 174 ALA A C 1
ATOM 1297 O O . ALA A 1 174 ? -12.253 -14.238 13.507 1.00 95.00 174 ALA A O 1
ATOM 1298 N N . GLU A 1 175 ? -10.642 -13.313 14.761 1.00 93.25 175 GLU A N 1
ATOM 1299 C CA . GLU A 1 175 ? -9.934 -14.561 15.076 1.00 93.25 175 GLU A CA 1
ATOM 1300 C C . GLU A 1 175 ? -10.840 -15.576 15.785 1.00 93.25 175 GLU A C 1
ATOM 1302 O O . GLU A 1 175 ? -10.907 -16.733 15.369 1.00 93.25 175 GLU A O 1
ATOM 1307 N N . ALA A 1 176 ? -11.616 -15.140 16.786 1.00 95.06 176 ALA A N 1
ATOM 1308 C CA . ALA A 1 176 ? -12.573 -15.996 17.493 1.00 95.06 176 ALA A CA 1
ATOM 1309 C C . ALA A 1 176 ? -13.682 -16.571 16.585 1.00 95.06 176 ALA A C 1
ATOM 1311 O O . ALA A 1 176 ? -14.245 -17.621 16.895 1.00 95.06 176 ALA A O 1
ATOM 1312 N N . ASN A 1 177 ? -13.983 -15.904 15.466 1.00 94.25 177 ASN A N 1
ATOM 1313 C CA . ASN A 1 177 ? -14.972 -16.333 14.475 1.00 94.25 177 ASN A CA 1
ATOM 1314 C C . ASN A 1 177 ? -14.354 -17.012 13.235 1.00 94.25 177 ASN A C 1
ATOM 1316 O O . ASN A 1 177 ? -15.094 -17.433 12.345 1.00 94.25 177 ASN A O 1
ATOM 1320 N N . GLY A 1 178 ? -13.022 -17.106 13.141 1.00 91.56 178 GLY A N 1
ATOM 1321 C CA . GLY A 1 178 ? -12.328 -17.605 11.948 1.00 91.56 178 GLY A CA 1
ATOM 1322 C C . GLY A 1 178 ? -12.475 -16.706 10.711 1.00 91.56 178 GLY A C 1
ATOM 1323 O O . GLY A 1 178 ? -12.416 -17.201 9.585 1.00 91.56 178 GLY A O 1
ATOM 1324 N N . THR A 1 179 ? -12.697 -15.402 10.899 1.00 92.31 179 THR A N 1
ATOM 1325 C CA . THR A 1 179 ? -12.849 -14.408 9.826 1.00 92.31 179 THR A CA 1
ATOM 1326 C C . THR A 1 179 ? -11.661 -13.442 9.770 1.00 92.31 179 THR A C 1
ATOM 1328 O O . THR A 1 179 ? -10.843 -13.364 10.684 1.00 92.31 179 THR A O 1
ATOM 1331 N N . THR A 1 180 ? -11.551 -12.679 8.680 1.00 91.56 180 THR A N 1
ATOM 1332 C CA . THR A 1 180 ? -10.603 -11.556 8.586 1.00 91.56 180 THR A CA 1
ATOM 1333 C C . THR A 1 180 ? -11.263 -10.287 9.135 1.00 91.56 180 THR A C 1
ATOM 1335 O O . THR A 1 180 ? -12.412 -10.031 8.768 1.00 91.56 180 THR A O 1
ATOM 1338 N N . PRO A 1 181 ? -10.580 -9.463 9.956 1.00 95.25 181 PRO A N 1
ATOM 1339 C CA . PRO A 1 181 ? -11.147 -8.208 10.446 1.00 95.25 181 PRO A CA 1
ATOM 1340 C C . PRO A 1 181 ? -11.453 -7.252 9.290 1.00 95.25 181 PRO A C 1
ATOM 1342 O O . PRO A 1 181 ? -10.669 -7.132 8.343 1.00 95.25 181 PRO A O 1
ATOM 1345 N N . LEU A 1 182 ? -12.574 -6.544 9.390 1.00 95.50 182 LEU A N 1
ATOM 1346 C CA . LEU A 1 182 ? -13.037 -5.542 8.436 1.00 95.50 182 LEU A CA 1
ATOM 1347 C C . LEU A 1 182 ? -13.037 -4.143 9.058 1.00 95.50 182 LEU A C 1
ATOM 1349 O O . LEU A 1 182 ? -13.093 -3.953 10.274 1.00 95.50 182 LEU A O 1
ATOM 1353 N N . LEU A 1 183 ? -13.049 -3.122 8.199 1.00 94.81 183 LEU A N 1
ATOM 1354 C CA . LEU A 1 183 ? -13.171 -1.727 8.631 1.00 94.81 183 LEU A CA 1
ATOM 1355 C C . LEU A 1 183 ? -14.471 -1.461 9.416 1.00 94.81 183 LEU A C 1
ATOM 1357 O O . LEU A 1 183 ? -14.500 -0.585 10.280 1.00 94.81 183 LEU A O 1
ATOM 1361 N N . GLY A 1 184 ? -15.525 -2.238 9.138 1.00 94.25 184 GLY A N 1
ATOM 1362 C CA . GLY A 1 184 ? -16.788 -2.217 9.878 1.00 94.25 184 GLY A CA 1
ATOM 1363 C C . GLY A 1 184 ? -16.644 -2.622 11.346 1.00 94.25 184 GLY A C 1
ATOM 1364 O O . GLY A 1 184 ? -17.254 -1.983 12.199 1.00 94.25 184 GLY A O 1
ATOM 1365 N N . ASP A 1 185 ? -15.791 -3.600 11.655 1.00 95.75 185 ASP A N 1
ATOM 1366 C CA . ASP A 1 185 ? -15.576 -4.081 13.026 1.00 95.75 185 ASP A CA 1
ATOM 1367 C C . ASP A 1 185 ? -14.869 -3.011 13.868 1.00 95.75 185 ASP A C 1
ATOM 1369 O O . ASP A 1 185 ? -15.310 -2.668 14.967 1.00 95.75 185 ASP A O 1
ATOM 1373 N N . VAL A 1 186 ? -13.829 -2.391 13.297 1.00 96.88 186 VAL A N 1
ATOM 1374 C CA . VAL A 1 186 ? -13.113 -1.261 13.911 1.00 96.88 186 VAL A CA 1
ATOM 1375 C C . VAL A 1 186 ? -14.055 -0.068 14.107 1.00 96.88 186 VAL A C 1
ATOM 1377 O O . VAL A 1 186 ? -14.089 0.524 15.185 1.00 96.88 186 VAL A O 1
ATOM 1380 N N . ALA A 1 187 ? -14.870 0.270 13.100 1.00 95.19 187 ALA A N 1
ATOM 1381 C CA . ALA A 1 187 ? -15.855 1.348 13.201 1.00 95.19 187 ALA A CA 1
ATOM 1382 C C . ALA A 1 187 ? -16.948 1.062 14.250 1.00 95.19 187 ALA A C 1
ATOM 1384 O O . ALA A 1 187 ? -17.404 1.987 14.922 1.00 95.19 187 ALA A O 1
ATOM 1385 N N . HIS A 1 188 ? -17.346 -0.202 14.428 1.00 94.25 188 HIS A N 1
ATOM 1386 C CA . HIS A 1 188 ? -18.310 -0.617 15.446 1.00 94.25 188 HIS A CA 1
ATOM 1387 C C . HIS A 1 188 ? -17.754 -0.458 16.870 1.00 94.25 188 HIS A C 1
ATOM 1389 O O . HIS A 1 188 ? -18.469 0.031 17.749 1.00 94.25 188 HIS A O 1
ATOM 1395 N N . VAL A 1 189 ? -16.481 -0.806 17.100 1.00 95.25 189 VAL A N 1
ATOM 1396 C CA . VAL A 1 189 ? -15.822 -0.575 18.398 1.00 95.25 189 VAL A CA 1
ATOM 1397 C C . VAL A 1 189 ? -15.629 0.920 18.662 1.00 95.25 189 VAL A C 1
ATOM 1399 O O . VAL A 1 189 ? -15.993 1.387 19.737 1.00 95.25 189 VAL A O 1
ATOM 1402 N N . LEU A 1 190 ? -15.151 1.693 17.678 1.00 95.38 190 LEU A N 1
ATOM 1403 C CA . LEU A 1 190 ? -15.002 3.150 17.810 1.00 95.38 190 LEU A CA 1
ATOM 1404 C C . LEU A 1 190 ? -16.332 3.862 18.093 1.00 95.38 190 LEU A C 1
ATOM 1406 O O . LEU A 1 190 ? -16.368 4.823 18.852 1.00 95.38 190 LEU A O 1
ATOM 1410 N N . GLY A 1 191 ? -17.431 3.380 17.508 1.00 93.38 191 GLY A N 1
ATOM 1411 C CA . GLY A 1 191 ? -18.784 3.879 17.763 1.00 93.38 191 GLY A CA 1
ATOM 1412 C C . GLY A 1 191 ? -19.396 3.449 19.102 1.00 93.38 191 GLY A C 1
ATOM 1413 O O . GLY A 1 191 ? -20.576 3.713 19.312 1.00 93.38 191 GLY A O 1
ATOM 1414 N N . SER A 1 192 ? -18.636 2.779 19.976 1.00 93.19 192 SER A N 1
ATOM 1415 C CA . SER A 1 192 ? -19.080 2.282 21.285 1.00 93.19 192 SER A CA 1
ATOM 1416 C C . SER A 1 192 ? -18.205 2.874 22.408 1.00 93.19 192 SER A C 1
ATOM 1418 O O . SER A 1 192 ? -17.252 2.213 22.837 1.00 93.19 192 SER A O 1
ATOM 1420 N N . PRO A 1 193 ? -18.485 4.101 22.897 1.00 90.06 193 PRO A N 1
ATOM 1421 C CA . PRO A 1 193 ? -17.673 4.776 23.914 1.00 90.06 193 PRO A CA 1
ATOM 1422 C C . PRO A 1 193 ? -17.381 3.911 25.142 1.00 90.06 193 PRO A C 1
ATOM 1424 O O . PRO A 1 193 ? -16.245 3.855 25.595 1.00 90.06 193 PRO A O 1
ATOM 1427 N N . GLU A 1 194 ? -18.360 3.138 25.611 1.00 89.44 194 GLU A N 1
ATOM 1428 C CA . GLU A 1 194 ? -18.243 2.268 26.783 1.00 89.44 194 GLU A CA 1
ATOM 1429 C C . GLU A 1 194 ? -17.238 1.126 26.571 1.00 89.44 194 GLU A C 1
ATOM 1431 O O . GLU A 1 194 ? -16.610 0.674 27.529 1.00 89.44 194 GLU A O 1
ATOM 1436 N N . ARG A 1 195 ? -17.053 0.655 25.327 1.00 90.62 195 ARG A N 1
ATOM 1437 C CA . ARG A 1 195 ? -16.051 -0.371 24.977 1.00 90.62 195 ARG A CA 1
ATOM 1438 C C . ARG A 1 195 ? -14.639 0.193 24.890 1.00 90.62 195 ARG A C 1
ATOM 1440 O O . ARG A 1 195 ? -13.693 -0.529 25.189 1.00 90.62 195 ARG A O 1
ATOM 1447 N N . LEU A 1 196 ? -14.498 1.455 24.484 1.00 90.62 196 LEU A N 1
ATOM 1448 C CA . LEU A 1 196 ? -13.221 2.169 24.520 1.00 90.62 196 LEU A CA 1
ATOM 1449 C C . LEU A 1 196 ? -12.845 2.520 25.966 1.00 90.62 196 LEU A C 1
ATOM 1451 O O . LEU A 1 196 ? -11.726 2.251 26.398 1.00 90.62 196 LEU A O 1
ATOM 1455 N N . ASP A 1 197 ? -13.800 3.049 26.730 1.00 90.06 197 ASP A N 1
ATOM 1456 C CA . ASP A 1 197 ? -13.598 3.533 28.097 1.00 90.06 197 ASP A CA 1
ATOM 1457 C C . ASP A 1 197 ? -13.339 2.408 29.112 1.00 90.06 197 ASP A C 1
ATOM 1459 O O . ASP A 1 197 ? -12.689 2.643 30.131 1.00 90.06 197 ASP A O 1
ATOM 1463 N N . SER A 1 198 ? -13.783 1.180 28.827 1.00 87.62 198 SER A N 1
ATOM 1464 C CA . SER A 1 198 ? -13.500 -0.010 29.647 1.00 87.62 198 SER A CA 1
ATOM 1465 C C . SER A 1 198 ? -12.197 -0.738 29.281 1.00 87.62 198 SER A C 1
ATOM 1467 O O . SER A 1 198 ? -11.707 -1.532 30.083 1.00 87.62 198 SER A O 1
ATOM 1469 N N . ALA A 1 199 ? -11.602 -0.471 28.113 1.00 84.62 199 ALA A N 1
ATOM 1470 C CA . ALA A 1 199 ? -10.513 -1.286 27.567 1.00 84.62 199 ALA A CA 1
ATOM 1471 C C . ALA A 1 199 ? -9.152 -1.139 28.273 1.00 84.62 199 ALA A C 1
ATOM 1473 O O . ALA A 1 199 ? -8.361 -2.078 28.245 1.00 84.62 199 ALA A O 1
ATOM 1474 N N . LEU A 1 200 ? -8.861 0.014 28.889 1.00 79.38 200 LEU A N 1
ATOM 1475 C CA . LEU A 1 200 ? -7.596 0.290 29.597 1.00 79.38 200 LEU A CA 1
ATOM 1476 C C . LEU A 1 200 ? -7.812 0.491 31.112 1.00 79.38 200 LEU A C 1
ATOM 1478 O O . LEU A 1 200 ? -6.966 1.070 31.798 1.00 79.38 200 LEU A O 1
ATOM 1482 N N . GLY A 1 201 ? -8.951 0.033 31.644 1.00 74.25 201 GLY A N 1
ATOM 1483 C CA . GLY A 1 201 ? -9.312 0.176 33.055 1.00 74.25 201 GLY A CA 1
ATOM 1484 C C . GLY A 1 201 ? -9.505 1.635 33.487 1.00 74.25 201 GLY A C 1
ATOM 1485 O O . GLY A 1 201 ? -10.121 2.435 32.786 1.00 74.25 201 GLY A O 1
ATOM 1486 N N . GLU A 1 202 ? -8.977 2.002 34.657 1.00 62.94 202 GLU A N 1
ATOM 1487 C CA . GLU A 1 202 ? -9.170 3.336 35.258 1.00 62.94 202 GLU A CA 1
ATOM 1488 C C . GLU A 1 202 ? -8.608 4.494 34.408 1.00 62.94 202 GLU A C 1
ATOM 1490 O O . GLU A 1 202 ? -9.021 5.643 34.569 1.00 62.94 202 GLU A O 1
ATOM 1495 N N . LEU A 1 203 ? -7.689 4.204 33.481 1.00 61.81 203 LEU A N 1
ATOM 1496 C CA . LEU A 1 203 ? -7.050 5.194 32.609 1.00 61.81 203 LEU A CA 1
ATOM 1497 C C . LEU A 1 203 ? -7.904 5.582 31.390 1.00 61.81 203 LEU A C 1
ATOM 1499 O O . LEU A 1 203 ? -7.659 6.638 30.804 1.00 61.81 203 LEU A O 1
ATOM 1503 N N . SER A 1 204 ? -8.883 4.761 30.985 1.00 63.66 204 SER A N 1
ATOM 1504 C CA . SER A 1 204 ? -9.579 4.929 29.700 1.00 63.66 204 SER A CA 1
ATOM 1505 C C . SER A 1 204 ? -10.878 5.725 29.728 1.00 63.66 204 SER A C 1
ATOM 1507 O O . SER A 1 204 ? -11.346 6.023 28.643 1.00 63.66 204 SER A O 1
ATOM 1509 N N . GLY A 1 205 ? -11.434 6.137 30.876 1.00 69.94 205 GLY A N 1
ATOM 1510 C CA . GLY A 1 205 ? -12.775 6.761 31.003 1.00 69.94 205 GLY A CA 1
ATOM 1511 C C . GLY A 1 205 ? -13.028 8.125 30.317 1.00 69.94 205 GLY A C 1
ATOM 1512 O O . GLY A 1 205 ? -13.858 8.904 30.785 1.00 69.94 205 GLY A O 1
ATOM 1513 N N . ARG A 1 206 ? -12.259 8.465 29.278 1.00 83.44 206 ARG A N 1
ATOM 1514 C CA . ARG A 1 206 ? -12.412 9.613 28.365 1.00 83.44 206 ARG A CA 1
ATOM 1515 C C . ARG A 1 206 ? -12.053 9.253 26.912 1.00 83.44 206 ARG A C 1
ATOM 1517 O O . ARG A 1 206 ? -11.988 10.147 26.067 1.00 83.44 206 ARG A O 1
ATOM 1524 N N . LEU A 1 207 ? -11.733 7.992 26.621 1.00 89.00 207 LEU A N 1
ATOM 1525 C CA . LEU A 1 207 ? -11.223 7.551 25.325 1.00 89.00 207 LEU A CA 1
ATOM 1526 C C . LEU A 1 207 ? -12.331 7.570 24.271 1.00 89.00 207 LEU A C 1
ATOM 1528 O O . LEU A 1 207 ? -12.089 8.023 23.156 1.00 89.00 207 LEU A O 1
ATOM 1532 N N . GLY A 1 208 ? -13.550 7.176 24.647 1.00 88.88 208 GLY A N 1
ATOM 1533 C CA . GLY A 1 208 ? -14.743 7.280 23.815 1.00 88.88 208 GLY A CA 1
ATOM 1534 C C . GLY A 1 208 ? -15.040 8.720 23.398 1.00 88.88 208 GLY A C 1
ATOM 1535 O O . GLY A 1 208 ? -15.190 8.995 22.211 1.00 88.88 208 GLY A O 1
ATOM 1536 N N . GLN A 1 209 ? -15.020 9.662 24.350 1.00 90.12 209 GLN A N 1
ATOM 1537 C CA . GLN A 1 209 ? -15.197 11.089 24.052 1.00 90.12 209 GLN A CA 1
ATOM 1538 C C . GLN A 1 209 ? -14.086 11.628 23.134 1.00 90.12 209 GLN A C 1
ATOM 1540 O O . GLN A 1 209 ? -14.356 12.359 22.185 1.00 90.12 209 GLN A O 1
ATOM 1545 N N . ALA A 1 210 ? -12.827 11.259 23.385 1.00 89.88 210 ALA A N 1
ATOM 1546 C CA . ALA A 1 210 ? -11.699 11.709 22.570 1.00 89.88 210 ALA A CA 1
ATOM 1547 C C . ALA A 1 210 ? -11.664 11.096 21.155 1.00 89.88 210 ALA A C 1
ATOM 1549 O O . ALA A 1 210 ? -10.905 11.572 20.311 1.00 89.88 210 ALA A O 1
ATOM 1550 N N . ALA A 1 211 ? -12.463 10.057 20.898 1.00 92.94 211 ALA A N 1
ATOM 1551 C CA . ALA A 1 211 ? -12.544 9.342 19.628 1.00 92.94 211 ALA A CA 1
ATOM 1552 C C . ALA A 1 211 ? -13.824 9.639 18.822 1.00 92.94 211 ALA A C 1
ATOM 1554 O O . ALA A 1 211 ? -14.023 9.020 17.780 1.00 92.94 211 ALA A O 1
ATOM 1555 N N . GLU A 1 212 ? -14.686 10.568 19.251 1.00 94.44 212 GLU A N 1
ATOM 1556 C CA . GLU A 1 212 ? -15.982 10.847 18.604 1.00 94.44 212 GLU A CA 1
ATOM 1557 C C . GLU A 1 212 ? -15.834 11.274 17.124 1.00 94.44 212 GLU A C 1
ATOM 1559 O O . GLU A 1 212 ? -16.432 10.670 16.227 1.00 94.44 212 GLU A O 1
ATOM 1564 N N . ASP A 1 213 ? -14.945 12.236 16.846 1.00 95.19 213 ASP A N 1
ATOM 1565 C CA . ASP A 1 213 ? -14.553 12.659 15.489 1.00 95.19 213 ASP A CA 1
ATOM 1566 C C . ASP A 1 213 ? -14.083 11.470 14.632 1.00 95.19 213 ASP A C 1
ATOM 1568 O O . ASP A 1 213 ? -14.502 11.287 13.482 1.00 95.19 213 ASP A O 1
ATOM 1572 N N . LEU A 1 214 ? -13.197 10.649 15.203 1.00 95.56 214 LEU A N 1
ATOM 1573 C CA . LEU A 1 214 ? -12.609 9.476 14.567 1.00 95.56 214 LEU A CA 1
ATOM 1574 C C . LEU A 1 214 ? -13.679 8.418 14.253 1.00 95.56 214 LEU A C 1
ATOM 1576 O O . LEU A 1 214 ? -13.699 7.876 13.146 1.00 95.56 214 LEU A O 1
ATOM 1580 N N . ALA A 1 215 ? -14.597 8.155 15.183 1.00 94.94 215 ALA A N 1
ATOM 1581 C CA . ALA A 1 215 ? -15.713 7.234 15.003 1.00 94.94 215 ALA A CA 1
ATOM 1582 C C . ALA A 1 215 ? -16.637 7.701 13.868 1.00 94.94 215 ALA A C 1
ATOM 1584 O O . ALA A 1 215 ? -17.019 6.906 13.005 1.00 94.94 215 ALA A O 1
ATOM 1585 N N . HIS A 1 216 ? -16.940 9.000 13.793 1.00 93.56 216 HIS A N 1
ATOM 1586 C CA . HIS A 1 216 ? -17.709 9.574 12.688 1.00 93.56 216 HIS A CA 1
ATOM 1587 C C . HIS A 1 216 ? -16.968 9.526 11.341 1.00 93.56 216 HIS A C 1
ATOM 1589 O O . HIS A 1 216 ? -17.590 9.230 10.314 1.00 93.56 216 HIS A O 1
ATOM 1595 N N . ALA A 1 217 ? -15.650 9.743 11.322 1.00 91.88 217 ALA A N 1
ATOM 1596 C CA . ALA A 1 217 ? -14.831 9.604 10.119 1.00 91.88 217 ALA A CA 1
ATOM 1597 C C . ALA A 1 217 ? -14.804 8.156 9.598 1.00 91.88 217 ALA A C 1
ATOM 1599 O O . ALA A 1 217 ? -15.031 7.921 8.410 1.00 91.88 217 ALA A O 1
ATOM 1600 N N . LEU A 1 218 ? -14.606 7.178 10.484 1.00 92.44 218 LEU A N 1
ATOM 1601 C CA . LEU A 1 218 ? -14.618 5.752 10.143 1.00 92.44 218 LEU A CA 1
ATOM 1602 C C . LEU A 1 218 ? -16.018 5.290 9.715 1.00 92.44 218 LEU A C 1
ATOM 1604 O O . LEU A 1 218 ? -16.155 4.595 8.708 1.00 92.44 218 LEU A O 1
ATOM 1608 N N . ARG A 1 219 ? -17.082 5.779 10.365 1.00 91.94 219 ARG A N 1
ATOM 1609 C CA . ARG A 1 219 ? -18.471 5.530 9.948 1.00 91.94 219 ARG A CA 1
ATOM 1610 C C . ARG A 1 219 ? -18.752 5.990 8.511 1.00 91.94 219 ARG A C 1
ATOM 1612 O O . ARG A 1 219 ? -19.545 5.346 7.826 1.00 91.94 219 ARG A O 1
ATOM 1619 N N . ARG A 1 220 ? -18.110 7.054 8.007 1.00 89.50 220 ARG A N 1
ATOM 1620 C CA . ARG A 1 220 ? -18.265 7.484 6.597 1.00 89.50 220 ARG A CA 1
ATOM 1621 C C . ARG A 1 220 ? -17.664 6.504 5.586 1.00 89.50 220 ARG A C 1
ATOM 1623 O O . ARG A 1 220 ? -18.189 6.402 4.479 1.00 89.50 220 ARG A O 1
ATOM 1630 N N . LEU A 1 221 ? -16.614 5.773 5.965 1.00 86.81 221 LEU A N 1
ATOM 1631 C CA . LEU A 1 221 ? -15.983 4.742 5.130 1.00 86.81 221 LEU A CA 1
ATOM 1632 C C . LEU A 1 221 ? -16.819 3.451 5.036 1.00 86.81 221 LEU A C 1
ATOM 1634 O O . LEU A 1 221 ? -16.629 2.687 4.097 1.00 86.81 221 LEU A O 1
ATOM 1638 N N . VAL A 1 222 ? -17.743 3.226 5.979 1.00 90.50 222 VAL A N 1
ATOM 1639 C CA . VAL A 1 222 ? -18.559 1.996 6.078 1.00 90.50 222 VAL A CA 1
ATOM 1640 C C . VAL A 1 222 ? -20.036 2.232 5.717 1.00 90.50 222 VAL A C 1
ATOM 1642 O O . VAL A 1 222 ? -20.689 1.372 5.136 1.00 90.50 222 VAL A O 1
ATOM 1645 N N . HIS A 1 223 ? -20.587 3.407 6.034 1.00 87.56 223 HIS A N 1
ATOM 1646 C CA . HIS A 1 223 ? -22.011 3.733 5.847 1.00 87.56 223 HIS A CA 1
ATOM 1647 C C . HIS A 1 223 ? -22.259 5.103 5.190 1.00 87.56 223 HIS A C 1
ATOM 1649 O O . HIS A 1 223 ? -23.398 5.570 5.155 1.00 87.56 223 HIS A O 1
ATOM 1655 N N . GLY A 1 224 ? -21.209 5.789 4.734 1.00 85.25 224 GLY A N 1
ATOM 1656 C CA . GLY A 1 224 ? -21.297 7.132 4.160 1.00 85.25 224 GLY A CA 1
ATOM 1657 C C . GLY A 1 224 ? -20.976 7.193 2.670 1.00 85.25 224 GLY A C 1
ATOM 1658 O O . GLY A 1 224 ? -21.134 6.235 1.920 1.00 85.25 224 GLY A O 1
ATOM 1659 N N . ASP A 1 225 ? -20.481 8.354 2.253 1.00 81.44 225 ASP A N 1
ATOM 1660 C CA . ASP A 1 225 ? -20.097 8.694 0.881 1.00 81.44 225 ASP A CA 1
ATOM 1661 C C . ASP A 1 225 ? -18.913 7.880 0.326 1.00 81.44 225 ASP A C 1
ATOM 1663 O O . ASP A 1 225 ? -18.647 7.920 -0.878 1.00 81.44 225 ASP A O 1
ATOM 1667 N N . LEU A 1 226 ? -18.222 7.131 1.191 1.00 76.62 226 LEU A N 1
ATOM 1668 C CA . LEU A 1 226 ? -17.093 6.268 0.848 1.00 76.62 226 LEU A CA 1
ATOM 1669 C C . LEU A 1 226 ? -17.375 4.769 1.082 1.00 76.62 226 LEU A C 1
ATOM 1671 O O . LEU A 1 226 ? -16.461 3.958 0.932 1.00 76.62 226 LEU A O 1
ATOM 1675 N N . ALA A 1 227 ? -18.618 4.402 1.413 1.00 85.69 227 ALA A N 1
ATOM 1676 C CA . ALA A 1 227 ? -19.045 3.009 1.540 1.00 85.69 227 ALA A CA 1
ATOM 1677 C C . ALA A 1 227 ? -18.959 2.248 0.201 1.00 85.69 227 ALA A C 1
ATOM 1679 O O . ALA A 1 227 ? -18.997 2.836 -0.886 1.00 85.69 227 ALA A O 1
ATOM 1680 N N . GLY A 1 228 ? -18.867 0.922 0.272 1.00 84.44 228 GLY A N 1
ATOM 1681 C CA . GLY A 1 228 ? -18.686 0.054 -0.885 1.00 84.44 228 GLY A CA 1
ATOM 1682 C C . GLY A 1 228 ? -17.288 0.134 -1.509 1.00 84.44 228 GLY A C 1
ATOM 1683 O O . GLY A 1 228 ? -17.168 0.030 -2.729 1.00 84.44 228 GLY A O 1
ATOM 1684 N N . MET A 1 229 ? -16.237 0.325 -0.710 1.00 84.38 229 MET A N 1
ATOM 1685 C CA . MET A 1 229 ? -14.841 0.350 -1.181 1.00 84.38 229 MET A CA 1
ATOM 1686 C C . MET A 1 229 ? -13.879 -0.386 -0.241 1.00 84.38 229 MET A C 1
ATOM 1688 O O . MET A 1 229 ? -13.097 -1.207 -0.720 1.00 84.38 229 MET A O 1
ATOM 1692 N N . PHE A 1 230 ? -13.953 -0.116 1.067 1.00 86.62 230 PHE A N 1
ATOM 1693 C CA . PHE A 1 230 ? -13.013 -0.613 2.092 1.00 86.62 230 PHE A CA 1
ATOM 1694 C C . PHE A 1 230 ? -13.697 -1.375 3.245 1.00 86.62 230 PHE A C 1
ATOM 1696 O O . PHE A 1 230 ? -13.082 -1.674 4.263 1.00 86.62 230 PHE A O 1
ATOM 1703 N N . ASP A 1 231 ? -14.987 -1.646 3.089 1.00 87.50 231 ASP A N 1
ATOM 1704 C CA . ASP A 1 231 ? -15.961 -2.082 4.093 1.00 87.50 231 ASP A CA 1
ATOM 1705 C C . ASP A 1 231 ? -16.365 -3.562 3.969 1.00 87.50 231 ASP A C 1
ATOM 1707 O O . ASP A 1 231 ? -17.236 -4.037 4.691 1.00 87.50 231 ASP A O 1
ATOM 1711 N N . ALA A 1 232 ? -15.728 -4.297 3.057 1.00 90.75 232 ALA A N 1
ATOM 1712 C CA . ALA A 1 232 ? -15.995 -5.700 2.758 1.00 90.75 232 ALA A CA 1
ATOM 1713 C C . ALA A 1 232 ? -14.684 -6.427 2.391 1.00 90.75 232 ALA A C 1
ATOM 1715 O O . ALA A 1 232 ? -13.705 -5.752 2.050 1.00 90.75 232 ALA A O 1
ATOM 1716 N N . PRO A 1 233 ? -14.652 -7.777 2.415 1.00 91.56 233 PRO A N 1
ATOM 1717 C CA . PRO A 1 233 ? -13.503 -8.557 1.957 1.00 91.56 233 PRO A CA 1
ATOM 1718 C C . PRO A 1 233 ? -13.045 -8.154 0.550 1.00 91.56 233 PRO A C 1
ATOM 1720 O O . PRO A 1 233 ? -13.859 -7.761 -0.292 1.00 91.56 233 PRO A O 1
ATOM 1723 N N . SER A 1 234 ? -11.743 -8.262 0.283 1.00 88.56 234 SER A N 1
ATOM 1724 C CA . SER A 1 234 ? -11.182 -7.927 -1.029 1.00 88.56 234 SER A CA 1
ATOM 1725 C C . SER A 1 234 ? -11.814 -8.773 -2.140 1.00 88.56 234 SER A C 1
ATOM 1727 O O . SER A 1 234 ? -11.838 -9.997 -2.062 1.00 88.56 234 SER A O 1
ATOM 1729 N N . THR A 1 235 ? -12.289 -8.137 -3.218 1.00 86.06 235 THR A N 1
ATOM 1730 C CA . THR A 1 235 ? -12.901 -8.846 -4.368 1.00 86.06 235 THR A CA 1
ATOM 1731 C C . THR A 1 235 ? -11.904 -9.641 -5.207 1.00 86.06 235 THR A C 1
ATOM 1733 O O . THR A 1 235 ? -12.300 -10.360 -6.119 1.00 86.06 235 THR A O 1
ATOM 1736 N N . VAL A 1 236 ? -10.612 -9.437 -4.962 1.00 78.56 236 VAL A N 1
ATOM 1737 C CA . VAL A 1 236 ? -9.497 -10.018 -5.703 1.00 78.56 236 VAL A CA 1
ATOM 1738 C C . VAL A 1 236 ? -8.409 -10.351 -4.689 1.00 78.56 236 VAL A C 1
ATOM 1740 O O . VAL A 1 236 ? -7.983 -9.474 -3.933 1.00 78.56 236 VAL A O 1
ATOM 1743 N N . THR A 1 237 ? -7.962 -11.603 -4.687 1.00 72.12 237 THR A N 1
ATOM 1744 C CA . THR A 1 237 ? -6.823 -12.067 -3.892 1.00 72.12 237 THR A CA 1
ATOM 1745 C C . THR A 1 237 ? -5.601 -12.114 -4.797 1.00 72.12 237 THR A C 1
ATOM 1747 O O . THR A 1 237 ? -5.565 -12.896 -5.742 1.00 72.12 237 THR A O 1
ATOM 1750 N N . PHE A 1 238 ? -4.604 -11.280 -4.510 1.00 65.44 238 PHE A N 1
ATOM 1751 C CA . PHE A 1 238 ? -3.322 -11.328 -5.209 1.00 65.44 238 PHE A CA 1
ATOM 1752 C C . PHE A 1 238 ? -2.426 -12.373 -4.553 1.00 65.44 238 PHE A C 1
ATOM 1754 O O . PHE A 1 238 ? -2.188 -12.289 -3.346 1.00 65.44 238 PHE A O 1
ATOM 1761 N N . ASP A 1 239 ? -1.892 -13.302 -5.338 1.00 60.28 239 ASP A N 1
ATOM 1762 C CA . ASP A 1 239 ? -0.859 -14.222 -4.877 1.00 60.28 239 ASP A CA 1
ATOM 1763 C C . ASP A 1 239 ? 0.537 -13.592 -5.083 1.00 60.28 239 ASP A C 1
ATOM 1765 O O . ASP A 1 239 ? 0.957 -13.389 -6.223 1.00 60.28 239 ASP A O 1
ATOM 1769 N N . PRO A 1 240 ? 1.284 -13.251 -4.013 1.00 57.28 240 PRO A N 1
ATOM 1770 C CA . PRO A 1 240 ? 2.650 -12.741 -4.134 1.00 57.28 240 PRO A CA 1
ATOM 1771 C C . PRO A 1 240 ? 3.675 -13.826 -4.519 1.00 57.28 240 PRO A C 1
ATOM 1773 O O . PRO A 1 240 ? 4.827 -13.496 -4.813 1.00 57.28 240 PRO A O 1
ATOM 1776 N N . SER A 1 241 ? 3.290 -15.106 -4.501 1.00 56.19 241 SER A N 1
ATOM 1777 C CA . SER A 1 241 ? 4.136 -16.238 -4.885 1.00 56.19 241 SER A CA 1
ATOM 1778 C C . SER A 1 241 ? 3.993 -16.643 -6.357 1.00 56.19 241 SER A C 1
ATOM 1780 O O . SER A 1 241 ? 4.966 -17.158 -6.907 1.00 56.19 241 SER A O 1
ATOM 1782 N N . ALA A 1 242 ? 2.878 -16.306 -7.021 1.00 55.16 242 ALA A N 1
ATOM 1783 C CA . ALA A 1 242 ? 2.611 -16.622 -8.430 1.00 55.16 242 ALA A CA 1
ATOM 1784 C C . ALA A 1 242 ? 3.764 -16.206 -9.360 1.00 55.16 242 ALA A C 1
ATOM 1786 O O . ALA A 1 242 ? 4.222 -15.055 -9.358 1.00 55.16 242 ALA A O 1
ATOM 1787 N N . THR A 1 243 ? 4.288 -17.150 -10.136 1.00 52.97 243 THR A N 1
ATOM 1788 C CA . THR A 1 243 ? 5.429 -16.916 -11.027 1.00 52.97 243 THR A CA 1
ATOM 1789 C C . THR A 1 243 ? 5.014 -16.081 -12.248 1.00 52.97 243 THR A C 1
ATOM 1791 O O . THR A 1 243 ? 3.831 -16.007 -12.563 1.00 52.97 243 THR A O 1
ATOM 1794 N N . PRO A 1 244 ? 5.952 -15.449 -12.979 1.00 49.56 244 PRO A N 1
ATOM 1795 C CA . PRO A 1 244 ? 5.628 -14.783 -14.247 1.00 49.56 244 PRO A CA 1
ATOM 1796 C C . PRO A 1 244 ? 5.132 -15.730 -15.361 1.00 49.56 244 PRO A C 1
ATOM 1798 O O . PRO A 1 244 ? 4.655 -15.247 -16.385 1.00 49.56 244 PRO A O 1
ATOM 1801 N N . GLU A 1 245 ? 5.283 -17.050 -15.188 1.00 49.25 245 GLU A N 1
ATOM 1802 C CA . GLU A 1 245 ? 4.759 -18.087 -16.092 1.00 49.25 245 GLU A CA 1
ATOM 1803 C C . GLU A 1 245 ? 3.323 -18.498 -15.726 1.00 49.25 245 GLU A C 1
ATOM 1805 O O . GLU A 1 245 ? 2.529 -18.854 -16.604 1.00 49.25 245 GLU A O 1
ATOM 1810 N N . ASP A 1 246 ? 2.962 -18.386 -14.443 1.00 47.88 246 ASP A N 1
ATOM 1811 C CA . ASP A 1 246 ? 1.565 -18.334 -14.029 1.00 47.88 246 ASP A CA 1
ATOM 1812 C C . ASP A 1 246 ? 0.916 -17.077 -14.625 1.00 47.88 246 ASP A C 1
ATOM 1814 O O . ASP A 1 246 ? 1.556 -16.052 -14.870 1.00 47.88 246 ASP A O 1
ATOM 1818 N N . LYS A 1 247 ? -0.394 -17.127 -14.874 1.00 41.84 247 LYS A N 1
ATOM 1819 C CA . LYS A 1 247 ? -1.094 -16.086 -15.649 1.00 41.84 247 LYS A CA 1
ATOM 1820 C C . LYS A 1 247 ? -1.217 -14.730 -14.931 1.00 41.84 247 LYS A C 1
ATOM 1822 O O . LYS A 1 247 ? -1.844 -13.833 -15.472 1.00 41.84 247 LYS A O 1
ATOM 1827 N N . ASP A 1 248 ? -0.611 -14.552 -13.761 1.00 40.19 248 ASP A N 1
ATOM 1828 C CA . ASP A 1 248 ? -0.714 -13.363 -12.906 1.00 40.19 248 ASP A CA 1
ATOM 1829 C C . ASP A 1 248 ? 0.452 -12.359 -13.088 1.00 40.19 248 ASP A C 1
ATOM 1831 O O . ASP A 1 248 ? 0.727 -11.537 -12.210 1.00 40.19 248 ASP A O 1
ATOM 1835 N N . ALA A 1 249 ? 1.131 -12.376 -14.242 1.00 36.94 249 ALA A N 1
ATOM 1836 C CA . ALA A 1 249 ? 2.354 -11.605 -14.510 1.00 36.94 249 ALA A CA 1
ATOM 1837 C C . ALA A 1 249 ? 2.243 -10.065 -14.335 1.00 36.94 249 ALA A C 1
ATOM 1839 O O . ALA A 1 249 ? 3.264 -9.378 -14.213 1.00 36.94 249 ALA A O 1
ATOM 1840 N N . LEU A 1 250 ? 1.027 -9.497 -14.277 1.00 39.97 250 LEU A N 1
ATOM 1841 C CA . LEU A 1 250 ? 0.794 -8.076 -13.980 1.00 39.97 250 LEU A CA 1
ATOM 1842 C C . LEU A 1 250 ? -0.157 -7.862 -12.779 1.00 39.97 250 LEU A C 1
ATOM 1844 O O . LEU A 1 250 ? -1.380 -7.941 -12.898 1.00 39.97 250 LEU A O 1
ATOM 1848 N N . ILE A 1 251 ? 0.384 -7.462 -11.626 1.00 44.53 251 ILE A N 1
ATOM 1849 C CA . ILE A 1 251 ? -0.389 -7.132 -10.413 1.00 44.53 251 ILE A CA 1
ATOM 1850 C C . ILE A 1 251 ? -0.863 -5.660 -10.479 1.00 44.53 251 ILE A C 1
ATOM 1852 O O . ILE A 1 251 ? -0.412 -4.776 -9.744 1.00 44.53 251 ILE A O 1
ATOM 1856 N N . ALA A 1 252 ? -1.803 -5.351 -11.378 1.00 37.78 252 ALA A N 1
ATOM 1857 C CA . ALA A 1 252 ? -2.347 -3.997 -11.566 1.00 37.78 252 ALA A CA 1
ATOM 1858 C C . ALA A 1 252 ? -3.403 -3.607 -10.508 1.00 37.78 252 ALA A C 1
ATOM 1860 O O . ALA A 1 252 ? -4.572 -3.368 -10.817 1.00 37.78 252 ALA A O 1
ATOM 1861 N N . ARG A 1 253 ? -3.000 -3.513 -9.234 1.00 39.25 253 ARG A N 1
ATOM 1862 C CA . ARG A 1 253 ? -3.924 -3.465 -8.084 1.00 39.25 253 ARG A CA 1
ATOM 1863 C C . ARG A 1 253 ? -5.042 -2.414 -8.137 1.00 39.25 253 ARG A C 1
ATOM 1865 O O . ARG A 1 253 ? -6.151 -2.763 -7.743 1.00 39.25 253 ARG A O 1
ATOM 1872 N N . MET A 1 254 ? -4.818 -1.163 -8.570 1.00 36.56 254 MET A N 1
ATOM 1873 C CA . MET A 1 254 ? -5.780 -0.071 -8.291 1.00 36.56 254 MET A CA 1
ATOM 1874 C C . MET A 1 254 ? -6.141 0.873 -9.457 1.00 36.56 254 MET A C 1
ATOM 1876 O O . MET A 1 254 ? -5.493 1.887 -9.729 1.00 36.56 254 MET A O 1
ATOM 1880 N N . THR A 1 255 ? -7.323 0.639 -10.039 1.00 33.84 255 THR A N 1
ATOM 1881 C CA . THR A 1 255 ? -8.088 1.636 -10.812 1.00 33.84 255 THR A CA 1
ATOM 1882 C C . THR A 1 255 ? -8.988 2.425 -9.855 1.00 33.84 255 THR A C 1
ATOM 1884 O O . THR A 1 255 ? -10.184 2.168 -9.746 1.00 33.84 255 THR A O 1
ATOM 1887 N N . ALA A 1 256 ? -8.403 3.377 -9.120 1.00 34.41 256 ALA A N 1
ATOM 1888 C CA . ALA A 1 256 ? -9.141 4.264 -8.220 1.00 34.41 256 ALA A CA 1
ATOM 1889 C C . ALA A 1 256 ? -9.753 5.442 -8.998 1.00 34.41 256 ALA A C 1
ATOM 1891 O O . ALA A 1 256 ? -9.058 6.406 -9.342 1.00 34.41 256 ALA A O 1
ATOM 1892 N N . LYS A 1 257 ? -11.062 5.403 -9.280 1.00 35.91 257 LYS A N 1
ATOM 1893 C CA . LYS A 1 257 ? -11.767 6.497 -9.976 1.00 35.91 257 LYS A CA 1
ATOM 1894 C C . LYS A 1 257 ? -12.013 7.667 -9.015 1.00 35.91 257 LYS A C 1
ATOM 1896 O O . LYS A 1 257 ? -13.143 7.937 -8.615 1.00 35.91 257 LYS A O 1
ATOM 1901 N N . ASN A 1 258 ? -10.942 8.389 -8.676 1.00 35.97 258 ASN A N 1
ATOM 1902 C CA . ASN A 1 258 ? -10.911 9.539 -7.763 1.00 35.97 258 ASN A CA 1
ATOM 1903 C C . ASN A 1 258 ? -11.635 10.779 -8.327 1.00 35.97 258 ASN A C 1
ATOM 1905 O O . ASN A 1 258 ? -11.042 11.842 -8.493 1.00 35.97 258 ASN A O 1
ATOM 1909 N N . ALA A 1 259 ? -12.928 10.657 -8.633 1.00 34.69 259 ALA A N 1
ATOM 1910 C CA . ALA A 1 259 ? -13.791 11.763 -9.038 1.00 34.69 259 ALA A CA 1
ATOM 1911 C C . ALA A 1 259 ? -14.147 12.667 -7.845 1.00 34.69 259 ALA A C 1
ATOM 1913 O O . ALA A 1 259 ? -14.074 13.886 -7.979 1.00 34.69 259 ALA A O 1
ATOM 1914 N N . ALA A 1 260 ? -14.446 12.081 -6.678 1.00 34.28 260 ALA A N 1
ATOM 1915 C CA . ALA A 1 260 ? -14.741 12.818 -5.445 1.00 34.28 260 ALA A CA 1
ATOM 1916 C C . ALA A 1 260 ? -13.532 13.655 -4.989 1.00 34.28 260 ALA A C 1
ATOM 1918 O O . ALA A 1 260 ? -13.597 14.884 -4.983 1.00 34.28 260 ALA A O 1
ATOM 1919 N N . LEU A 1 261 ? -12.383 13.003 -4.758 1.00 35.62 261 LEU A N 1
ATOM 1920 C CA . LEU A 1 261 ? -11.143 13.684 -4.368 1.00 35.62 261 LEU A CA 1
ATOM 1921 C C . LEU A 1 261 ? -10.682 14.724 -5.405 1.00 35.62 261 LEU A C 1
ATOM 1923 O O . LEU A 1 261 ? -10.208 15.785 -5.015 1.00 35.62 261 LEU A O 1
ATOM 1927 N N . LYS A 1 262 ? -10.852 14.486 -6.718 1.00 34.94 262 LYS A N 1
ATOM 1928 C CA . LYS A 1 262 ? -10.519 15.498 -7.741 1.00 34.94 262 LYS A CA 1
ATOM 1929 C C . LYS A 1 262 ? -11.474 16.686 -7.763 1.00 34.94 262 LYS A C 1
ATOM 1931 O O . LYS A 1 262 ? -11.026 17.763 -8.143 1.00 34.94 262 LYS A O 1
ATOM 1936 N N . LYS A 1 263 ? -12.750 16.529 -7.397 1.00 35.03 263 LYS A N 1
ATOM 1937 C CA . LYS A 1 263 ? -13.696 17.651 -7.375 1.00 35.03 263 LYS A CA 1
ATOM 1938 C C . LYS A 1 263 ? -13.340 18.624 -6.248 1.00 35.03 263 LYS A C 1
ATOM 1940 O O . LYS A 1 263 ? -13.086 19.792 -6.530 1.00 35.03 263 LYS A O 1
ATOM 1945 N N . GLU A 1 264 ? -13.145 18.122 -5.029 1.00 36.88 264 GLU A N 1
ATOM 1946 C CA . GLU A 1 264 ? -12.726 18.967 -3.902 1.00 36.88 264 GLU A CA 1
ATOM 1947 C C . GLU A 1 264 ? -11.300 19.513 -4.044 1.00 36.88 264 GLU A C 1
ATOM 1949 O O . GLU A 1 264 ? -11.093 20.694 -3.783 1.00 36.88 264 GLU A O 1
ATOM 1954 N N . ASN A 1 265 ? -10.313 18.745 -4.535 1.00 35.38 265 ASN A N 1
ATOM 1955 C CA . ASN A 1 265 ? -8.982 19.322 -4.798 1.00 35.38 265 ASN A CA 1
ATOM 1956 C C . ASN A 1 265 ? -8.984 20.339 -5.953 1.00 35.38 265 ASN A C 1
ATOM 1958 O O . ASN A 1 265 ? -8.074 21.160 -6.038 1.00 35.38 265 ASN A O 1
ATOM 1962 N N . LYS A 1 266 ? -9.983 20.326 -6.844 1.00 35.59 266 LYS A N 1
ATOM 1963 C CA . LYS A 1 266 ? -10.147 21.355 -7.883 1.00 35.59 266 LYS A CA 1
ATOM 1964 C C . LYS A 1 266 ? -10.793 22.623 -7.321 1.00 35.59 266 LYS A C 1
ATOM 1966 O O . LYS A 1 266 ? -10.390 23.715 -7.710 1.00 35.59 266 LYS A O 1
ATOM 1971 N N . GLU A 1 267 ? -11.729 22.488 -6.387 1.00 37.56 267 GLU A N 1
ATOM 1972 C CA . GLU A 1 267 ? -12.365 23.607 -5.679 1.00 37.56 267 GLU A CA 1
ATOM 1973 C C . GLU A 1 267 ? -11.376 24.261 -4.683 1.00 37.56 267 GLU A C 1
ATOM 1975 O O . GLU A 1 267 ? -11.116 25.464 -4.763 1.00 37.56 267 GLU A O 1
ATOM 1980 N N . LEU A 1 268 ? -10.683 23.467 -3.858 1.00 36.25 268 LEU A N 1
ATOM 1981 C CA . LEU A 1 268 ? -9.608 23.921 -2.958 1.00 36.25 268 LEU A CA 1
ATOM 1982 C C . LEU A 1 268 ? -8.349 24.381 -3.715 1.00 36.25 268 LEU A C 1
ATOM 1984 O O . LEU A 1 268 ? -7.691 25.343 -3.314 1.00 36.25 268 LEU A O 1
ATOM 1988 N N . GLY A 1 269 ? -8.011 23.728 -4.829 1.00 35.91 269 GLY A N 1
ATOM 1989 C CA . GLY A 1 269 ? -6.914 24.125 -5.714 1.00 35.91 269 GLY A CA 1
ATOM 1990 C C . GLY A 1 269 ? -7.201 25.420 -6.475 1.00 35.91 269 GLY A C 1
ATOM 1991 O O . GLY A 1 269 ? -6.271 26.176 -6.748 1.00 35.91 269 GLY A O 1
ATOM 1992 N N . GLY A 1 270 ? -8.473 25.719 -6.758 1.00 36.28 270 GLY A N 1
ATOM 1993 C CA . GLY A 1 270 ? -8.915 27.024 -7.252 1.00 36.28 270 GLY A CA 1
ATOM 1994 C C . GLY A 1 270 ? -8.643 28.135 -6.238 1.00 36.28 270 GLY A C 1
ATOM 1995 O O . GLY A 1 270 ? -8.044 29.146 -6.593 1.00 36.28 270 GLY A O 1
ATOM 1996 N N . ALA A 1 271 ? -8.976 27.904 -4.963 1.00 34.62 271 ALA A N 1
ATOM 1997 C CA . ALA A 1 271 ? -8.690 28.845 -3.880 1.00 34.62 271 ALA A CA 1
ATOM 1998 C C . ALA A 1 271 ? -7.178 29.018 -3.614 1.00 34.62 271 ALA A C 1
ATOM 2000 O O . ALA A 1 271 ? -6.700 30.139 -3.447 1.00 34.62 271 ALA A O 1
ATOM 2001 N N . ARG A 1 272 ? -6.388 27.932 -3.622 1.00 33.12 272 ARG A N 1
ATOM 2002 C CA . ARG A 1 272 ? -4.933 27.991 -3.359 1.00 33.12 272 ARG A CA 1
ATOM 2003 C C . ARG A 1 272 ? -4.098 28.514 -4.536 1.00 33.12 272 ARG A C 1
ATOM 2005 O O . ARG A 1 272 ? -3.027 29.078 -4.304 1.00 33.12 272 ARG A O 1
ATOM 2012 N N . ARG A 1 273 ? -4.578 28.407 -5.784 1.00 32.91 273 ARG A N 1
ATOM 2013 C CA . ARG A 1 273 ? -3.904 28.980 -6.970 1.00 32.91 273 ARG A CA 1
ATOM 2014 C C . ARG A 1 273 ? -3.793 30.505 -6.950 1.00 32.91 273 ARG A C 1
ATOM 2016 O O . ARG A 1 273 ? -2.963 31.038 -7.676 1.00 32.91 273 ARG A O 1
ATOM 2023 N N . ALA A 1 274 ? -4.562 31.194 -6.108 1.00 34.91 274 ALA A N 1
ATOM 2024 C CA . ALA A 1 274 ? -4.430 32.633 -5.906 1.00 34.91 274 ALA A CA 1
ATOM 2025 C C . ALA A 1 274 ? -3.202 33.041 -5.059 1.00 34.91 274 ALA A C 1
ATOM 2027 O O . ALA A 1 274 ? -2.908 34.230 -4.993 1.00 34.91 274 ALA A O 1
ATOM 2028 N N . GLN A 1 275 ? -2.497 32.105 -4.395 1.00 33.09 275 GLN A N 1
ATOM 2029 C CA . GLN A 1 275 ? -1.480 32.463 -3.387 1.00 33.09 275 GLN A CA 1
ATOM 2030 C C . GLN A 1 275 ? -0.125 31.737 -3.429 1.00 33.09 275 GLN A C 1
ATOM 2032 O O . GLN A 1 275 ? 0.779 32.187 -2.726 1.00 33.09 275 GLN A O 1
ATOM 2037 N N . ARG A 1 276 ? 0.088 30.669 -4.217 1.00 25.84 276 ARG A N 1
ATOM 2038 C CA . ARG A 1 276 ? 1.444 30.097 -4.396 1.00 25.84 276 ARG A CA 1
ATOM 2039 C C . ARG A 1 276 ? 1.753 29.692 -5.837 1.00 25.84 276 ARG A C 1
ATOM 2041 O O . ARG A 1 276 ? 1.175 28.749 -6.372 1.00 25.84 276 ARG A O 1
ATOM 2048 N N . LEU A 1 277 ? 2.724 30.395 -6.416 1.00 29.00 277 LEU A N 1
ATOM 2049 C CA . LEU A 1 277 ? 3.528 29.942 -7.549 1.00 29.00 277 LEU A CA 1
ATOM 2050 C C . LEU A 1 277 ? 4.692 29.068 -7.038 1.00 29.00 277 LEU A C 1
ATOM 2052 O O . LEU A 1 277 ? 5.174 29.277 -5.928 1.00 29.00 277 LEU A O 1
ATOM 2056 N N . HIS A 1 278 ? 5.160 28.163 -7.905 1.00 25.59 278 HIS A N 1
ATOM 2057 C CA . HIS A 1 278 ? 6.292 27.227 -7.752 1.00 25.59 278 HIS A CA 1
ATOM 2058 C C . HIS A 1 278 ? 6.081 25.962 -6.891 1.00 25.59 278 HIS A C 1
ATOM 2060 O O . HIS A 1 278 ? 5.625 26.012 -5.753 1.00 25.59 278 HIS A O 1
ATOM 2066 N N . GLY A 1 279 ? 6.483 24.820 -7.472 1.00 22.73 279 GLY A N 1
ATOM 2067 C CA . GLY A 1 279 ? 6.480 23.479 -6.871 1.00 22.73 279 GLY A CA 1
ATOM 2068 C C . GLY A 1 279 ? 5.813 22.425 -7.775 1.00 22.73 279 GLY A C 1
ATOM 2069 O O . GLY A 1 279 ? 4.588 22.464 -7.910 1.00 22.73 279 GLY A O 1
ATOM 2070 N N . PRO A 1 280 ? 6.561 21.504 -8.422 1.00 25.98 280 PRO A N 1
ATOM 2071 C CA . PRO A 1 280 ? 5.968 20.350 -9.097 1.00 25.98 280 PRO A CA 1
ATOM 2072 C C . PRO A 1 280 ? 5.429 19.332 -8.077 1.00 25.98 280 PRO A C 1
ATOM 2074 O O . PRO A 1 280 ? 5.896 19.265 -6.942 1.00 25.98 280 PRO A O 1
ATOM 2077 N N . VAL A 1 281 ? 4.433 18.548 -8.491 1.00 24.19 281 VAL A N 1
ATOM 2078 C CA . VAL A 1 281 ? 3.852 17.448 -7.707 1.00 24.19 281 VAL A CA 1
ATOM 2079 C C . VAL A 1 281 ? 4.029 16.175 -8.525 1.00 24.19 281 VAL A C 1
ATOM 2081 O O . VAL A 1 281 ? 3.371 16.024 -9.556 1.00 24.19 281 VAL A O 1
ATOM 2084 N N . ASP A 1 282 ? 4.932 15.302 -8.084 1.00 27.22 282 ASP A N 1
ATOM 2085 C CA . ASP A 1 282 ? 5.281 14.067 -8.788 1.00 27.22 282 ASP A CA 1
ATOM 2086 C C . ASP A 1 282 ? 4.393 12.884 -8.374 1.00 27.22 282 ASP A C 1
ATOM 2088 O O . ASP A 1 282 ? 4.015 12.726 -7.213 1.00 27.22 282 ASP A O 1
ATOM 2092 N N . GLU A 1 283 ? 4.078 12.027 -9.347 1.00 28.86 283 GLU A N 1
ATOM 2093 C CA . GLU A 1 283 ? 3.365 10.759 -9.164 1.00 28.86 283 GLU A CA 1
ATOM 2094 C C . GLU A 1 283 ? 4.389 9.622 -9.308 1.00 28.86 283 GLU A C 1
ATOM 2096 O O . GLU A 1 283 ? 4.684 9.166 -10.412 1.00 28.86 283 GLU A O 1
ATOM 2101 N N . ALA A 1 284 ? 4.999 9.221 -8.188 1.00 27.86 284 ALA A N 1
ATOM 2102 C CA . ALA A 1 284 ? 6.029 8.185 -8.155 1.00 27.86 284 ALA A CA 1
ATOM 2103 C C . ALA A 1 284 ? 5.422 6.777 -8.040 1.00 27.86 284 ALA A C 1
ATOM 2105 O O . ALA A 1 284 ? 4.560 6.527 -7.197 1.00 27.86 284 ALA A O 1
ATOM 2106 N N . ALA A 1 285 ? 5.924 5.838 -8.844 1.00 29.77 285 ALA A N 1
ATOM 2107 C CA . ALA A 1 285 ? 5.711 4.409 -8.640 1.00 29.77 285 ALA A CA 1
ATOM 2108 C C . ALA A 1 285 ? 6.927 3.831 -7.901 1.00 29.77 285 ALA A C 1
ATOM 2110 O O . ALA A 1 285 ? 8.029 3.825 -8.442 1.00 29.77 285 ALA A O 1
ATOM 2111 N N . SER A 1 286 ? 6.732 3.363 -6.668 1.00 29.34 286 SER A N 1
ATOM 2112 C CA . SER A 1 286 ? 7.763 2.685 -5.876 1.00 29.34 286 SER A CA 1
ATOM 2113 C C . SER A 1 286 ? 7.651 1.167 -6.023 1.00 29.34 286 SER A C 1
ATOM 2115 O O . SER A 1 286 ? 6.581 0.610 -5.766 1.00 29.34 286 SER A O 1
ATOM 2117 N N . ALA A 1 287 ? 8.752 0.501 -6.369 1.00 31.23 287 ALA A N 1
ATOM 2118 C CA . ALA A 1 287 ? 8.893 -0.945 -6.206 1.00 31.23 287 ALA A CA 1
ATOM 2119 C C . ALA A 1 287 ? 9.395 -1.259 -4.785 1.00 31.23 287 ALA A C 1
ATOM 2121 O O . ALA A 1 287 ? 10.253 -0.546 -4.265 1.00 31.23 287 ALA A O 1
ATOM 2122 N N . ASP A 1 288 ? 8.858 -2.308 -4.162 1.00 29.59 288 ASP A N 1
ATOM 2123 C CA . ASP A 1 288 ? 9.293 -2.781 -2.842 1.00 29.59 288 ASP A CA 1
ATOM 2124 C C . ASP A 1 288 ? 10.447 -3.794 -3.008 1.00 29.59 288 ASP A C 1
ATOM 2126 O O . ASP A 1 288 ? 10.246 -4.829 -3.655 1.00 29.59 288 ASP A O 1
ATOM 2130 N N . PRO A 1 289 ? 11.655 -3.523 -2.475 1.00 29.75 289 PRO A N 1
ATOM 2131 C CA . PRO A 1 289 ? 12.801 -4.418 -2.619 1.00 29.75 289 PRO A CA 1
ATOM 2132 C C . PRO A 1 289 ? 12.730 -5.678 -1.736 1.00 29.75 289 PRO A C 1
ATOM 2134 O O . PRO A 1 289 ? 13.529 -6.586 -1.941 1.00 29.75 289 PRO A O 1
ATOM 2137 N N . ALA A 1 290 ? 11.810 -5.773 -0.768 1.00 28.00 290 ALA A N 1
ATOM 2138 C CA . ALA A 1 290 ? 11.811 -6.846 0.236 1.00 28.00 290 ALA A CA 1
ATOM 2139 C C . ALA A 1 290 ? 11.156 -8.176 -0.210 1.00 28.00 290 ALA A C 1
ATOM 2141 O O . ALA A 1 290 ? 11.053 -9.105 0.589 1.00 28.00 290 ALA A O 1
ATOM 2142 N N . ALA A 1 291 ? 10.679 -8.277 -1.456 1.00 29.73 291 ALA A N 1
ATOM 2143 C CA . ALA A 1 291 ? 9.772 -9.345 -1.899 1.00 29.73 291 ALA A CA 1
ATOM 2144 C C . ALA A 1 291 ? 10.402 -10.469 -2.756 1.00 29.73 291 ALA A C 1
ATOM 2146 O O . ALA A 1 291 ? 9.658 -11.274 -3.317 1.00 29.73 291 ALA A O 1
ATOM 2147 N N . TRP A 1 292 ? 11.732 -10.531 -2.890 1.00 35.84 292 TRP A N 1
ATOM 2148 C CA . TRP A 1 292 ? 12.397 -11.411 -3.864 1.00 35.84 292 TRP A CA 1
ATOM 2149 C C . TRP A 1 292 ? 13.508 -12.265 -3.223 1.00 35.84 292 TRP A C 1
ATOM 2151 O O . TRP A 1 292 ? 14.394 -11.699 -2.579 1.00 35.84 292 TRP A O 1
ATOM 2161 N N . PRO A 1 293 ? 13.496 -13.605 -3.385 1.00 28.38 293 PRO A N 1
ATOM 2162 C CA . PRO A 1 293 ? 14.682 -14.422 -3.137 1.00 28.38 293 PRO A CA 1
ATOM 2163 C C . PRO A 1 293 ? 15.754 -14.112 -4.198 1.00 28.38 293 PRO A C 1
ATOM 2165 O O . PRO A 1 293 ? 15.414 -13.720 -5.316 1.00 28.38 293 PRO A O 1
ATOM 2168 N N . GLY A 1 294 ? 17.028 -14.233 -3.810 1.00 30.27 294 GLY A N 1
ATOM 2169 C CA . GLY A 1 294 ? 18.189 -13.859 -4.636 1.00 30.27 294 GLY A CA 1
ATOM 2170 C C . GLY A 1 294 ? 18.619 -14.886 -5.677 1.00 30.27 294 GLY A C 1
ATOM 2171 O O . GLY A 1 294 ? 18.071 -16.010 -5.670 1.00 30.27 294 GLY A O 1
#

Radius of gyration: 25.24 Å; chains: 1; bounding box: 72×51×78 Å

Secondary structure (DSSP, 8-state):
--HHHHTT--TT----TT-S-SEEEEE-TTT-SEEEE-HHHHTTTSTT-----------TTSSHHHHHHHHHHHHHTTT--EE-S--TTSTTHHHHHHTT-EEEEESTT-S----TTPPPPPPTT--HHHHHHHHHHHHHHHHHHHHHHHHSSPPPHHHHHHHHHHHHHHHHHHHHHT----HHHHHHHHT-HHHHHTTTGGG-TTHHHHTHHHHHHHHHHHHSTT-SSSSS--SS---SS--SSSTT-EEEEEEE--HHHHHHHHHHHHHHTTT----------PPPGGG---

Foldseek 3Di:
DDVVVVVPDDPLDDDCAPDPDAFFQQADPRVRHTHHDDLVVCDPVDVPSPDSFDDQDDDPPPCSLVSVLSRLLRVLVVFDAAEAAEDQPCSCVVVQVVLLADEAAFDVPGQWAAAQLDDDDDDPPDDPVNSVVVSLVSSLVSLQVQLCVLLVHHADPLLSLLLSLLVVQQCVVQVVVVHGRALVSSLVCLCPLVNQQPRVPPPRVCSNVSSVSVSVSSCCCPPNNNHPYNGDHGPDDDDLPAGSVHSNRYHHYDNHNPPVVVVVCVVVVVVCVVPDDDDDDDDTDDDDPPRDDD